Protein AF-A0A939WE28-F1 (afdb_monomer_lite)

Structure (mmCIF, N/CA/C/O backbone):
data_AF-A0A939WE28-F1
#
_entry.id   AF-A0A939WE28-F1
#
loop_
_atom_site.group_PDB
_atom_site.id
_atom_site.type_symbol
_atom_site.label_atom_id
_atom_site.label_alt_id
_atom_site.label_comp_id
_atom_site.label_asym_id
_atom_site.label_entity_id
_atom_site.label_seq_id
_atom_site.pdbx_PDB_ins_code
_atom_site.Cartn_x
_atom_site.Cartn_y
_atom_site.Cartn_z
_atom_site.occupancy
_atom_site.B_iso_or_equiv
_atom_site.auth_seq_id
_atom_site.auth_comp_id
_atom_site.auth_asym_id
_atom_site.auth_atom_id
_atom_site.pdbx_PDB_model_num
ATOM 1 N N . MET A 1 1 ? 14.148 -2.657 -62.788 1.00 55.06 1 MET A N 1
ATOM 2 C CA . MET A 1 1 ? 12.871 -2.104 -62.262 1.00 55.06 1 MET A CA 1
ATOM 3 C C . MET A 1 1 ? 12.306 -2.845 -61.041 1.00 55.06 1 MET A C 1
ATOM 5 O O . MET A 1 1 ? 11.943 -2.177 -60.082 1.00 55.06 1 MET A O 1
ATOM 9 N N . ARG A 1 2 ? 12.266 -4.189 -61.001 1.00 48.41 2 ARG A N 1
ATOM 10 C CA . ARG A 1 2 ? 11.709 -4.961 -59.859 1.00 48.41 2 ARG A CA 1
ATOM 11 C C . ARG A 1 2 ? 12.346 -4.635 -58.491 1.00 48.41 2 ARG A C 1
ATOM 13 O O . ARG A 1 2 ? 11.624 -4.457 -57.513 1.00 48.41 2 ARG A O 1
ATOM 20 N N . ASN A 1 3 ? 13.668 -4.442 -58.443 1.00 48.53 3 ASN A N 1
ATOM 21 C CA . ASN A 1 3 ? 14.390 -4.110 -57.204 1.00 48.53 3 ASN A CA 1
ATOM 22 C C . ASN A 1 3 ? 14.096 -2.699 -56.665 1.00 48.53 3 ASN A C 1
ATOM 24 O O . ASN A 1 3 ? 14.066 -2.519 -55.449 1.00 48.53 3 ASN A O 1
ATOM 28 N N . SER A 1 4 ? 13.820 -1.701 -57.519 1.00 50.50 4 SER A N 1
ATOM 29 C CA . SER A 1 4 ? 13.516 -0.339 -57.041 1.00 50.50 4 SER A CA 1
ATOM 30 C C . SER A 1 4 ? 12.090 -0.222 -56.493 1.00 50.50 4 SER A C 1
ATOM 32 O O . SER A 1 4 ? 11.861 0.492 -55.516 1.00 50.50 4 SER A O 1
ATOM 34 N N . ILE A 1 5 ? 11.142 -0.980 -57.053 1.00 53.81 5 ILE A N 1
ATOM 35 C CA . ILE A 1 5 ? 9.752 -1.046 -56.575 1.00 53.81 5 ILE A CA 1
ATOM 36 C C . ILE A 1 5 ? 9.680 -1.787 -55.230 1.00 53.81 5 ILE A C 1
ATOM 38 O O . ILE A 1 5 ? 8.982 -1.340 -54.317 1.00 53.81 5 ILE A O 1
ATOM 42 N N . HIS A 1 6 ? 10.447 -2.871 -55.069 1.00 46.66 6 HIS A N 1
ATOM 43 C CA . HIS A 1 6 ? 10.525 -3.617 -53.810 1.00 46.66 6 HIS A CA 1
ATOM 44 C C . HIS A 1 6 ? 11.179 -2.788 -52.685 1.00 46.66 6 HIS A C 1
ATOM 46 O O . HIS A 1 6 ? 10.644 -2.719 -51.577 1.00 46.66 6 HIS A O 1
ATOM 52 N N . ASN A 1 7 ? 12.258 -2.049 -52.984 1.00 49.81 7 ASN A N 1
ATOM 53 C CA . ASN A 1 7 ? 12.886 -1.133 -52.021 1.00 49.81 7 ASN A CA 1
ATOM 54 C C . ASN A 1 7 ? 11.975 0.044 -51.634 1.00 49.81 7 ASN A C 1
ATOM 56 O O . ASN A 1 7 ? 11.918 0.411 -50.460 1.00 49.81 7 ASN A O 1
ATOM 60 N N . ARG A 1 8 ? 11.210 0.609 -52.582 1.00 51.97 8 ARG A N 1
ATOM 61 C CA . ARG A 1 8 ? 10.230 1.672 -52.284 1.00 51.97 8 ARG A CA 1
ATOM 62 C C . ARG A 1 8 ? 9.083 1.177 -51.402 1.00 51.97 8 ARG A C 1
ATOM 64 O O . ARG A 1 8 ? 8.710 1.887 -50.471 1.00 51.97 8 ARG A O 1
ATOM 71 N N . LYS A 1 9 ? 8.551 -0.030 -51.641 1.00 51.84 9 LYS A N 1
ATOM 72 C CA . LYS A 1 9 ? 7.516 -0.637 -50.779 1.00 51.84 9 LYS A CA 1
ATOM 73 C C . LYS A 1 9 ? 8.036 -0.884 -49.358 1.00 51.84 9 LYS A C 1
ATOM 75 O O . LYS A 1 9 ? 7.381 -0.466 -48.406 1.00 51.84 9 LYS A O 1
ATOM 80 N N . ASN A 1 10 ? 9.232 -1.459 -49.209 1.00 51.03 10 ASN A N 1
ATOM 81 C CA . ASN A 1 10 ? 9.848 -1.699 -47.897 1.00 51.03 10 ASN A CA 1
ATOM 82 C C . ASN A 1 10 ? 10.171 -0.390 -47.150 1.00 51.03 10 ASN A C 1
ATOM 84 O O . ASN A 1 10 ? 9.952 -0.296 -45.942 1.00 51.03 10 ASN A O 1
ATOM 88 N N . GLY A 1 11 ? 10.610 0.652 -47.866 1.00 51.59 11 GLY A N 1
ATOM 89 C CA . GLY A 1 11 ? 10.804 1.995 -47.313 1.00 51.59 11 GLY A CA 1
ATOM 90 C C . GLY A 1 11 ? 9.508 2.607 -46.773 1.00 51.59 11 GLY A C 1
ATOM 91 O O . GLY A 1 11 ? 9.489 3.066 -45.631 1.00 51.59 11 GLY A O 1
ATOM 92 N N . ARG A 1 12 ? 8.410 2.528 -47.539 1.00 52.44 12 ARG A N 1
ATOM 93 C CA . ARG A 1 12 ? 7.082 3.047 -47.154 1.00 52.44 12 ARG A CA 1
ATOM 94 C C . ARG A 1 12 ? 6.467 2.300 -45.966 1.00 52.44 12 ARG A C 1
ATOM 96 O O . ARG A 1 12 ? 5.898 2.922 -45.075 1.00 52.44 12 ARG A O 1
ATOM 103 N N . LEU A 1 13 ? 6.628 0.977 -45.914 1.00 53.19 13 LEU A N 1
ATOM 104 C CA . LEU A 1 13 ? 6.216 0.155 -44.769 1.00 53.19 13 LEU A CA 1
ATOM 105 C C . LEU A 1 13 ? 7.010 0.514 -43.502 1.00 53.19 13 LEU A C 1
ATOM 107 O O . LEU A 1 13 ? 6.439 0.605 -42.418 1.00 53.19 13 LEU A O 1
ATOM 111 N N . SER A 1 14 ? 8.313 0.793 -43.631 1.00 54.91 14 SER A N 1
ATOM 112 C CA . SER A 1 14 ? 9.157 1.217 -42.504 1.00 54.91 14 SER A CA 1
ATOM 113 C C . SER A 1 14 ? 8.842 2.628 -41.988 1.00 54.91 14 SER A C 1
ATOM 115 O O . SER A 1 14 ? 9.054 2.912 -40.810 1.00 54.91 14 SER A O 1
ATOM 117 N N . SER A 1 15 ? 8.382 3.540 -42.852 1.00 52.97 15 SER A N 1
ATOM 118 C CA . SER A 1 15 ? 7.977 4.892 -42.452 1.00 52.97 15 SER A CA 1
ATOM 119 C C . SER A 1 15 ? 6.585 4.888 -41.828 1.00 52.97 15 SER A C 1
ATOM 121 O O . SER A 1 15 ? 6.388 5.533 -40.806 1.00 52.97 15 SER A O 1
ATOM 123 N N . LEU A 1 16 ? 5.653 4.101 -42.373 1.00 61.38 16 LEU A N 1
ATOM 124 C CA . LEU A 1 16 ? 4.305 3.955 -41.823 1.00 61.38 16 LEU A CA 1
ATOM 125 C C . LEU A 1 16 ? 4.334 3.357 -40.408 1.00 61.38 16 LEU A C 1
ATOM 127 O O . LEU A 1 16 ? 3.695 3.890 -39.508 1.00 61.38 16 LEU A O 1
ATOM 131 N N . ARG A 1 17 ? 5.158 2.322 -40.183 1.00 63.06 17 ARG A N 1
ATOM 132 C CA . ARG A 1 17 ? 5.375 1.739 -38.846 1.00 63.06 17 ARG A CA 1
ATOM 133 C C . ARG A 1 17 ? 5.931 2.749 -37.840 1.00 63.06 17 ARG A C 1
ATOM 135 O O . ARG A 1 17 ? 5.498 2.753 -36.697 1.00 63.06 17 ARG A O 1
ATOM 142 N N . ARG A 1 18 ? 6.850 3.628 -38.261 1.00 63.88 18 ARG A N 1
ATOM 143 C CA . ARG A 1 18 ? 7.414 4.690 -37.406 1.00 63.88 18 ARG A CA 1
ATOM 144 C C . ARG A 1 18 ? 6.386 5.758 -37.037 1.00 63.88 18 ARG A C 1
ATOM 146 O O . ARG A 1 18 ? 6.366 6.200 -35.896 1.00 63.88 18 ARG A O 1
ATOM 153 N N . VAL A 1 19 ? 5.533 6.150 -37.981 1.00 65.88 19 VAL A N 1
ATOM 154 C CA . VAL A 1 19 ? 4.469 7.135 -37.737 1.00 65.88 19 VAL A CA 1
ATOM 155 C C . VAL A 1 19 ? 3.388 6.556 -36.822 1.00 65.88 19 VAL A C 1
ATOM 157 O O . VAL A 1 19 ? 2.983 7.213 -35.871 1.00 65.88 19 VAL A O 1
ATOM 160 N N . MET A 1 20 ? 2.964 5.309 -37.049 1.00 65.00 20 MET A N 1
ATOM 161 C CA . MET A 1 20 ? 2.002 4.625 -36.174 1.00 65.00 20 MET A CA 1
ATOM 162 C C . MET A 1 20 ? 2.543 4.447 -34.754 1.00 65.00 20 MET A C 1
ATOM 164 O O . MET A 1 20 ? 1.835 4.731 -33.796 1.00 65.00 20 MET A O 1
ATOM 168 N N . ALA A 1 21 ? 3.809 4.051 -34.625 1.00 60.69 21 ALA A N 1
ATOM 169 C CA . ALA A 1 21 ? 4.499 3.949 -33.348 1.00 60.69 21 ALA A CA 1
ATOM 170 C C . ALA A 1 21 ? 4.532 5.273 -32.579 1.00 60.69 21 ALA A C 1
ATOM 172 O O . ALA A 1 21 ? 4.162 5.315 -31.414 1.00 60.69 21 ALA A O 1
ATOM 173 N N . MET A 1 22 ? 4.941 6.357 -33.244 1.00 67.94 22 MET A N 1
ATOM 174 C CA . MET A 1 22 ? 5.004 7.689 -32.643 1.00 67.94 22 MET A CA 1
ATOM 175 C C . MET A 1 22 ? 3.621 8.159 -32.179 1.00 67.94 22 MET A C 1
ATOM 177 O O . MET A 1 22 ? 3.491 8.655 -31.067 1.00 67.94 22 MET A O 1
ATOM 181 N N . ASN A 1 23 ? 2.582 7.942 -32.992 1.00 64.31 23 ASN A N 1
ATOM 182 C CA . ASN A 1 23 ? 1.205 8.262 -32.615 1.00 64.31 23 ASN A CA 1
ATOM 183 C C . ASN A 1 23 ? 0.710 7.409 -31.438 1.00 64.31 23 ASN A C 1
ATOM 185 O O . ASN A 1 23 ? 0.055 7.946 -30.552 1.00 64.31 23 ASN A O 1
ATOM 189 N N . MET A 1 24 ? 1.057 6.117 -31.379 1.00 69.06 24 MET A N 1
ATOM 190 C CA . MET A 1 24 ? 0.761 5.272 -30.215 1.00 69.06 24 MET A CA 1
ATOM 191 C C . MET A 1 24 ? 1.458 5.781 -28.956 1.00 69.06 24 MET A C 1
ATOM 193 O O . MET A 1 24 ? 0.815 5.886 -27.921 1.00 69.06 24 MET A O 1
ATOM 197 N N . THR A 1 25 ? 2.744 6.132 -29.038 1.00 64.12 25 THR A N 1
ATOM 198 C CA . THR A 1 25 ? 3.491 6.678 -27.899 1.00 64.12 25 THR A CA 1
ATOM 199 C C . THR A 1 25 ? 2.876 7.989 -27.416 1.00 64.12 25 THR A C 1
ATOM 201 O O . THR A 1 25 ? 2.660 8.150 -26.224 1.00 64.12 25 THR A O 1
ATOM 204 N N . VAL A 1 26 ? 2.522 8.899 -28.326 1.00 70.62 26 VAL A N 1
ATOM 205 C CA . VAL A 1 26 ? 1.866 10.169 -27.977 1.00 70.62 26 VAL A CA 1
ATOM 206 C C . VAL A 1 26 ? 0.490 9.939 -27.343 1.00 70.62 26 VAL A C 1
ATOM 208 O O . VAL A 1 26 ? 0.181 10.567 -26.337 1.00 70.62 26 VAL A O 1
ATOM 211 N N . MET A 1 27 ? -0.314 9.010 -27.868 1.00 69.56 27 MET A N 1
ATOM 212 C CA . MET A 1 27 ? -1.607 8.638 -27.275 1.00 69.56 27 MET A CA 1
ATOM 213 C C . MET A 1 27 ? -1.446 8.051 -25.866 1.00 69.56 27 MET A C 1
ATOM 215 O O . MET A 1 27 ? -2.210 8.394 -24.968 1.00 69.56 27 MET A O 1
ATOM 219 N N . LEU A 1 28 ? -0.427 7.212 -25.658 1.00 65.56 28 LEU A N 1
ATOM 220 C CA . LEU A 1 28 ? -0.108 6.621 -24.357 1.00 65.56 28 LEU A CA 1
ATOM 221 C C . LEU A 1 28 ? 0.307 7.696 -23.343 1.00 65.56 28 LEU A C 1
ATOM 223 O O . LEU A 1 28 ? -0.165 7.685 -22.210 1.00 65.56 28 LEU A O 1
ATOM 227 N N . LEU A 1 29 ? 1.129 8.662 -23.770 1.00 62.69 29 LEU A N 1
ATOM 228 C CA . LEU A 1 29 ? 1.530 9.805 -22.949 1.00 62.69 29 LEU A CA 1
ATOM 229 C C . LEU A 1 29 ? 0.314 10.658 -22.555 1.00 62.69 29 LEU A C 1
ATOM 231 O O . LEU A 1 29 ? 0.142 10.954 -21.377 1.00 62.69 29 LEU A O 1
ATOM 235 N N . ILE A 1 30 ? -0.564 10.999 -23.506 1.00 68.69 30 ILE A N 1
ATOM 236 C CA . ILE A 1 30 ? -1.788 11.780 -23.238 1.00 68.69 30 ILE A CA 1
ATOM 237 C C . ILE A 1 30 ? -2.703 11.055 -22.239 1.00 68.69 30 ILE A C 1
ATOM 239 O O . ILE A 1 30 ? -3.235 11.688 -21.330 1.00 68.69 30 ILE A O 1
ATOM 243 N N . PHE A 1 31 ? -2.849 9.733 -22.364 1.00 65.00 31 PHE A N 1
ATOM 244 C CA . PHE A 1 31 ? -3.624 8.928 -21.420 1.00 65.00 31 PHE A CA 1
ATOM 245 C C . PHE A 1 31 ? -3.023 8.965 -20.004 1.00 65.00 31 PHE A C 1
ATOM 247 O O . PHE A 1 31 ? -3.751 9.200 -19.041 1.00 65.00 31 PHE A O 1
ATOM 254 N N . CYS A 1 32 ? -1.699 8.839 -19.866 1.00 55.09 32 CYS A N 1
ATOM 255 C CA . CYS A 1 32 ? -1.032 8.870 -18.558 1.00 55.09 32 CYS A CA 1
ATOM 256 C C . CYS A 1 32 ? -1.133 10.242 -17.861 1.00 55.09 32 CYS A C 1
ATOM 258 O O . CYS A 1 32 ? -1.261 10.299 -16.643 1.00 55.09 32 CYS A O 1
ATOM 260 N N . PHE A 1 33 ? -1.142 11.354 -18.608 1.00 56.81 33 PHE A N 1
ATOM 261 C CA . PHE A 1 33 ? -1.299 12.702 -18.032 1.00 56.81 33 PHE A CA 1
ATOM 262 C C . PHE A 1 33 ? -2.737 13.045 -17.604 1.00 56.81 33 PHE A C 1
ATOM 264 O O . PHE A 1 33 ? -2.944 14.046 -16.922 1.00 56.81 33 PHE A O 1
ATOM 271 N N . SER A 1 34 ? -3.732 12.237 -17.984 1.00 56.06 34 SER A N 1
ATOM 272 C CA . SER A 1 34 ? -5.150 12.485 -17.674 1.00 56.06 34 SER A CA 1
ATOM 273 C C . SER A 1 34 ? -5.623 11.901 -16.336 1.00 56.06 34 SER A C 1
ATOM 275 O O . SER A 1 34 ? -6.812 11.953 -16.018 1.00 56.06 34 SER A O 1
ATOM 277 N N . LEU A 1 35 ? -4.710 11.342 -15.540 1.00 55.19 35 LEU A N 1
ATOM 278 C CA . LEU A 1 35 ? -5.060 10.667 -14.297 1.00 55.19 35 LEU A CA 1
ATOM 279 C C . LEU A 1 35 ? -5.267 11.673 -13.156 1.00 55.19 35 LEU A C 1
ATOM 281 O O . LEU A 1 35 ? -4.385 12.493 -12.892 1.00 55.19 35 LEU A O 1
ATOM 285 N N . PRO A 1 36 ? -6.406 11.617 -12.445 1.00 52.47 36 PRO A N 1
ATOM 286 C CA . PRO A 1 36 ? -6.636 12.473 -11.293 1.00 52.47 36 PRO A CA 1
ATOM 287 C C . PRO A 1 36 ? -5.665 12.110 -10.160 1.00 52.47 36 PRO A C 1
ATOM 289 O O . PRO A 1 36 ? -5.612 10.965 -9.713 1.00 52.47 36 PRO A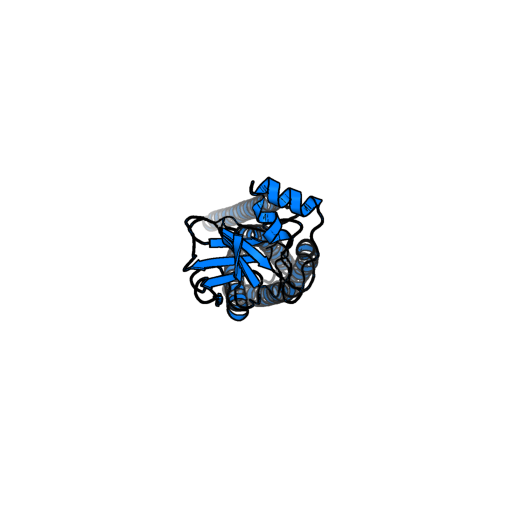 O 1
ATOM 292 N N . VAL A 1 37 ? -4.923 13.101 -9.663 1.00 49.59 37 VAL A N 1
ATOM 293 C CA . VAL A 1 37 ? -4.094 12.978 -8.456 1.00 49.59 37 VAL A CA 1
ATOM 294 C C . VAL A 1 37 ? -4.963 13.340 -7.253 1.00 49.59 37 VAL A C 1
ATOM 296 O O . VAL A 1 37 ? -5.349 14.499 -7.103 1.00 49.59 37 VAL A O 1
ATOM 299 N N . MET A 1 38 ? -5.293 12.375 -6.390 1.00 52.75 38 MET A N 1
ATOM 300 C CA . MET A 1 38 ? -5.972 12.663 -5.120 1.00 52.75 38 MET A CA 1
ATOM 301 C C . MET A 1 38 ? -4.946 12.777 -3.982 1.00 52.75 38 MET A C 1
ATOM 303 O O . MET A 1 38 ? -4.043 11.959 -3.839 1.00 52.75 38 MET A O 1
ATOM 307 N N . ALA A 1 39 ? -5.072 13.817 -3.157 1.00 44.69 39 ALA A N 1
ATOM 308 C CA . ALA A 1 39 ? -4.080 14.170 -2.134 1.00 44.69 39 ALA A CA 1
ATOM 309 C C . ALA A 1 39 ? -4.069 13.247 -0.891 1.00 44.69 39 ALA A C 1
ATOM 311 O O . ALA A 1 39 ? -3.185 13.378 -0.045 1.00 44.69 39 ALA A O 1
ATOM 312 N N . ASP A 1 40 ? -5.025 12.319 -0.785 1.00 51.91 40 ASP A N 1
ATOM 313 C CA . ASP A 1 40 ? -5.167 11.337 0.305 1.00 51.91 40 ASP A CA 1
ATOM 314 C C . ASP A 1 40 ? -5.004 9.895 -0.219 1.00 51.91 40 ASP A C 1
ATOM 316 O O . ASP A 1 40 ? -5.743 8.979 0.139 1.00 51.91 40 ASP A O 1
ATOM 320 N N . MET A 1 41 ? -4.063 9.707 -1.149 1.00 45.06 41 MET A N 1
ATOM 321 C CA . MET A 1 41 ? -3.736 8.414 -1.755 1.00 45.06 41 MET A CA 1
ATOM 322 C C . MET A 1 41 ? -2.457 7.863 -1.136 1.00 45.06 41 MET A C 1
ATOM 324 O O . MET A 1 41 ? -1.348 8.184 -1.550 1.00 45.06 41 MET A O 1
ATOM 328 N N . GLY A 1 42 ? -2.633 7.044 -0.110 1.00 48.28 42 GLY A N 1
ATOM 329 C CA . GLY A 1 42 ? -1.598 6.205 0.482 1.00 48.28 42 GLY A CA 1
ATOM 330 C C . GLY A 1 42 ? -2.279 5.157 1.361 1.00 48.28 42 GLY A C 1
ATOM 331 O O . GLY A 1 42 ? -3.320 5.469 1.955 1.00 48.28 42 GLY A O 1
ATOM 332 N N . PRO A 1 43 ? -1.768 3.920 1.461 1.00 51.06 43 PRO A N 1
ATOM 333 C CA . PRO A 1 43 ? -2.397 2.908 2.287 1.00 51.06 43 PRO A CA 1
ATOM 334 C C . PRO A 1 43 ? -2.347 3.352 3.741 1.00 51.06 43 PRO A C 1
ATOM 336 O O . PRO A 1 43 ? -1.294 3.603 4.331 1.00 51.06 43 PRO A O 1
ATOM 339 N N . LYS A 1 44 ? -3.528 3.450 4.335 1.00 67.69 44 LYS A N 1
ATOM 340 C CA . LYS A 1 44 ? -3.677 3.781 5.745 1.00 67.69 44 LYS A CA 1
ATOM 341 C C . LYS A 1 44 ? -3.522 2.490 6.544 1.00 67.69 44 LYS A C 1
ATOM 343 O O . LYS A 1 44 ? -4.195 1.511 6.205 1.00 67.69 44 LYS A O 1
ATOM 348 N N . PRO A 1 45 ? -2.688 2.468 7.602 1.00 73.94 45 PRO A N 1
ATOM 349 C CA . PRO A 1 45 ? -2.578 1.300 8.455 1.00 73.94 45 PRO A CA 1
ATOM 350 C C . PRO A 1 45 ? -3.959 0.842 8.930 1.00 73.94 45 PRO A C 1
ATOM 352 O O . PRO A 1 45 ? -4.814 1.678 9.256 1.00 73.94 45 PRO A O 1
ATOM 355 N N . SER A 1 46 ? -4.187 -0.470 8.938 1.00 83.31 46 SER A N 1
ATOM 356 C CA . SER A 1 46 ? -5.474 -1.038 9.325 1.00 83.31 46 SER A CA 1
ATOM 357 C C . SER A 1 46 ? -5.347 -2.324 10.134 1.00 83.31 46 SER A C 1
ATOM 359 O O . SER A 1 46 ? -4.407 -3.105 9.980 1.00 83.31 46 SER A O 1
ATOM 361 N N . ILE A 1 47 ? -6.311 -2.535 11.022 1.00 88.94 47 ILE A N 1
ATOM 362 C CA . ILE A 1 47 ? -6.448 -3.748 11.825 1.00 88.94 47 ILE A CA 1
ATOM 363 C C . ILE A 1 47 ? -7.829 -4.315 11.534 1.00 88.94 47 ILE A C 1
ATOM 365 O O . ILE A 1 47 ? -8.834 -3.631 11.711 1.00 88.94 47 ILE A O 1
ATOM 369 N N . THR A 1 48 ? -7.879 -5.560 11.073 1.00 90.44 48 THR A N 1
ATOM 370 C CA . THR A 1 48 ? -9.136 -6.291 10.900 1.00 90.44 48 THR A CA 1
ATOM 371 C C . THR A 1 48 ? -9.287 -7.296 12.029 1.00 90.44 48 THR A C 1
ATOM 373 O O . THR A 1 48 ? -8.400 -8.116 12.240 1.00 90.44 48 THR A O 1
ATOM 376 N N . ILE A 1 49 ? -10.400 -7.248 12.750 1.00 93.75 49 ILE A N 1
ATOM 377 C CA . ILE A 1 49 ? -10.724 -8.195 13.815 1.00 93.75 49 ILE A CA 1
ATOM 378 C C . ILE A 1 49 ? -11.883 -9.067 13.351 1.00 93.75 49 ILE A C 1
ATOM 380 O O . ILE A 1 49 ? -12.940 -8.547 12.994 1.00 93.75 49 ILE A O 1
ATOM 384 N N . ARG A 1 50 ? -11.696 -10.385 13.376 1.00 94.38 50 ARG A N 1
ATOM 385 C CA . ARG A 1 50 ? -12.775 -11.363 13.281 1.00 94.38 50 ARG A CA 1
ATOM 386 C C . ARG A 1 50 ? -13.117 -11.856 14.679 1.00 94.38 50 ARG A C 1
ATOM 388 O O . ARG A 1 50 ? -12.276 -12.448 15.345 1.00 94.38 50 ARG A O 1
ATOM 395 N N . VAL A 1 51 ? -14.345 -11.625 15.111 1.00 96.25 51 VAL A N 1
ATOM 396 C CA . VAL A 1 51 ? -14.839 -12.042 16.423 1.00 96.25 51 VAL A CA 1
ATOM 397 C C . VAL A 1 51 ? -15.441 -13.440 16.313 1.00 96.25 51 VAL A C 1
ATOM 399 O O . VAL A 1 51 ? -16.193 -13.726 15.382 1.00 96.25 51 VAL A O 1
ATOM 402 N N . VAL A 1 52 ? -15.109 -14.315 17.259 1.00 95.19 52 VAL A N 1
ATOM 403 C CA . VAL A 1 52 ? -15.717 -15.643 17.417 1.00 95.19 52 VAL A CA 1
ATOM 404 C C . VAL A 1 52 ? -16.181 -15.841 18.856 1.00 95.19 52 VAL A C 1
ATOM 406 O O . VAL A 1 52 ? -15.668 -15.197 19.770 1.00 95.19 52 VAL A O 1
ATOM 409 N N . ASN A 1 53 ? -17.169 -16.720 19.048 1.00 95.38 53 ASN A N 1
ATOM 410 C CA . ASN A 1 53 ? -17.749 -17.030 20.359 1.00 95.38 53 ASN A CA 1
ATOM 411 C C . ASN A 1 53 ? -18.246 -15.782 21.115 1.00 95.38 53 ASN A C 1
ATOM 413 O O . ASN A 1 53 ? -18.061 -15.665 22.324 1.00 95.38 53 ASN A O 1
ATOM 417 N N . ALA A 1 54 ? -18.859 -14.832 20.398 1.00 94.12 54 ALA A N 1
ATOM 418 C CA . ALA A 1 54 ? -19.436 -13.649 21.022 1.00 94.12 54 ALA A CA 1
ATOM 419 C C . ALA A 1 54 ? -20.570 -14.048 21.993 1.00 94.12 54 ALA A C 1
ATOM 421 O O . ALA A 1 54 ? -21.418 -14.866 21.631 1.00 94.12 54 ALA A O 1
ATOM 422 N N . PRO A 1 55 ? -20.625 -13.459 23.198 1.00 92.25 55 PRO A N 1
ATOM 423 C CA . PRO A 1 55 ? -21.600 -13.821 24.231 1.00 92.25 55 PRO A CA 1
ATOM 424 C C . PRO A 1 55 ? -23.023 -13.325 23.923 1.00 92.25 55 PRO A C 1
ATOM 426 O O . PRO A 1 55 ? -23.982 -13.777 24.541 1.00 92.25 55 PRO A O 1
ATOM 429 N N . SER A 1 56 ? -23.168 -12.395 22.975 1.00 91.88 56 SER A N 1
ATOM 430 C CA . SER A 1 56 ? -24.433 -11.796 22.544 1.00 91.88 56 SER A CA 1
ATOM 431 C C . SER A 1 56 ? -24.369 -11.462 21.045 1.00 91.88 56 SER A C 1
ATOM 433 O O . SER A 1 56 ? -23.278 -11.169 20.549 1.00 91.88 56 SER A O 1
ATOM 435 N N . PRO A 1 57 ? -25.501 -11.468 20.311 1.00 89.31 57 PRO A N 1
ATOM 436 C CA . PRO A 1 57 ? -25.553 -11.006 18.921 1.00 89.31 57 PRO A CA 1
ATOM 437 C C . PRO A 1 57 ? -25.326 -9.490 18.780 1.00 89.31 57 PRO A C 1
ATOM 439 O O . PRO A 1 57 ? -24.780 -9.035 17.773 1.00 89.31 57 PRO A O 1
ATOM 442 N N . GLU A 1 58 ? -25.713 -8.700 19.787 1.00 93.88 58 GLU A N 1
ATOM 443 C CA . GLU A 1 58 ? -25.547 -7.243 19.795 1.00 93.88 58 GLU A CA 1
ATOM 444 C C . GLU A 1 58 ? -24.401 -6.828 20.723 1.00 93.88 58 GLU A C 1
ATOM 446 O O . GLU A 1 58 ? -24.461 -7.018 21.943 1.00 93.88 58 GLU A O 1
ATOM 451 N N . TYR A 1 59 ? -23.359 -6.244 20.130 1.00 95.38 59 TYR A N 1
ATOM 452 C CA . TYR A 1 59 ? -22.198 -5.723 20.845 1.00 95.38 59 TYR A CA 1
ATOM 453 C C . TYR A 1 59 ? -21.510 -4.587 20.085 1.00 95.38 59 TYR A C 1
ATOM 455 O O . TYR A 1 59 ? -21.717 -4.382 18.888 1.00 95.38 59 TYR A O 1
ATOM 463 N N . TYR A 1 60 ? -20.647 -3.878 20.798 1.00 96.25 60 TYR A N 1
ATOM 464 C CA . TYR A 1 60 ? -19.720 -2.885 20.285 1.00 96.25 60 TYR A CA 1
ATOM 465 C C . TYR A 1 60 ? -18.294 -3.400 20.410 1.00 96.25 60 TYR A C 1
ATOM 467 O O . TYR A 1 60 ? -17.946 -4.037 21.401 1.00 96.25 60 TYR A O 1
ATOM 475 N N . LEU A 1 61 ? -17.467 -3.119 19.410 1.00 97.38 61 LEU A N 1
ATOM 476 C CA . LEU A 1 61 ? -16.068 -3.516 19.363 1.00 97.38 61 LEU A CA 1
ATOM 477 C C . LEU A 1 61 ? -15.181 -2.286 19.183 1.00 97.38 61 LEU A C 1
ATOM 479 O O . LEU A 1 61 ? -15.428 -1.471 18.294 1.00 97.38 61 LEU A O 1
ATOM 483 N N . ALA A 1 62 ? -14.125 -2.179 19.980 1.00 97.19 62 ALA A N 1
ATOM 484 C CA . ALA A 1 62 ? -13.188 -1.065 19.933 1.00 97.19 62 ALA A CA 1
ATOM 485 C C . ALA A 1 62 ? -11.746 -1.507 20.204 1.00 97.19 62 ALA A C 1
ATOM 487 O O . ALA A 1 62 ? -11.497 -2.585 20.748 1.00 97.19 62 ALA A O 1
ATOM 488 N N . LEU A 1 63 ? -10.793 -0.653 19.831 1.00 96.81 63 LEU A N 1
ATOM 489 C CA . LEU A 1 63 ? -9.378 -0.825 20.156 1.00 96.81 63 LEU A CA 1
ATOM 490 C C . LEU A 1 63 ? -8.998 0.103 21.306 1.00 96.81 63 LEU A C 1
ATOM 492 O O . LEU A 1 63 ? -9.372 1.273 21.300 1.00 96.81 63 LEU A O 1
ATOM 496 N N . PHE A 1 64 ? -8.235 -0.412 22.262 1.00 97.19 64 PHE A N 1
ATOM 497 C CA . PHE A 1 64 ? -7.704 0.345 23.392 1.00 97.19 64 PHE A CA 1
ATOM 498 C C . PHE A 1 64 ? -6.181 0.321 23.373 1.00 97.19 64 PHE A C 1
ATOM 500 O O . PHE A 1 64 ? -5.592 -0.732 23.135 1.00 97.19 64 PHE A O 1
ATOM 507 N N . SER A 1 65 ? -5.534 1.458 23.622 1.00 95.44 65 SER A N 1
ATOM 508 C CA . SER A 1 65 ? -4.073 1.582 23.582 1.00 95.44 65 SER A CA 1
ATOM 509 C C . SER A 1 65 ? -3.567 2.641 24.560 1.00 95.44 65 SER A C 1
ATOM 511 O O . SER A 1 65 ? -4.265 3.616 24.833 1.00 95.44 65 SER A O 1
ATOM 513 N N . GLU A 1 66 ? -2.343 2.460 25.058 1.00 93.00 66 GLU A N 1
ATOM 514 C CA . GLU A 1 66 ? -1.609 3.454 25.863 1.00 93.00 66 GLU A CA 1
ATOM 515 C C . GLU A 1 66 ? -1.214 4.682 25.029 1.00 93.00 66 GLU A C 1
ATOM 517 O O . GLU A 1 66 ? -1.035 5.773 25.557 1.00 93.00 66 GLU A O 1
ATOM 522 N N . GLU A 1 67 ? -1.125 4.525 23.703 1.00 86.81 67 GLU A N 1
ATOM 523 C CA . GLU A 1 67 ? -0.838 5.616 22.762 1.00 86.81 67 GLU A CA 1
ATOM 524 C C . GLU A 1 67 ? -2.028 6.588 22.621 1.00 86.81 67 GLU A C 1
ATOM 526 O O . GLU A 1 67 ? -1.903 7.636 21.988 1.00 86.81 67 GLU A O 1
ATOM 531 N N . SER A 1 68 ? -3.202 6.233 23.160 1.00 87.75 68 SER A N 1
ATOM 532 C CA . SER A 1 68 ? -4.439 6.993 22.970 1.00 87.75 68 SER A CA 1
ATOM 533 C C . SER A 1 68 ? -4.646 8.040 24.064 1.00 87.75 68 SER A C 1
ATOM 535 O O . SER A 1 68 ? -4.534 7.767 25.259 1.00 87.75 68 SER A O 1
ATOM 537 N N . GLY A 1 69 ? -4.976 9.258 23.635 1.00 86.38 69 GLY A N 1
ATOM 538 C CA . GLY A 1 69 ? -5.318 10.361 24.526 1.00 86.38 69 GLY A CA 1
ATOM 539 C C . GLY A 1 69 ? -6.687 10.190 25.182 1.00 86.38 69 GLY A C 1
ATOM 540 O O . GLY A 1 69 ? -7.487 9.334 24.809 1.00 86.38 69 GLY A O 1
ATOM 541 N N . GLN A 1 70 ? -6.961 11.037 26.170 1.00 87.69 70 GLN A N 1
ATOM 542 C CA . GLN A 1 70 ? -8.296 11.139 26.747 1.00 87.69 70 GLN A CA 1
ATOM 543 C C . GLN A 1 70 ? -9.229 11.840 25.755 1.00 87.69 70 GLN A C 1
ATOM 545 O O . GLN A 1 70 ? -8.865 12.880 25.206 1.00 87.69 70 GLN A O 1
ATOM 550 N N . LEU A 1 71 ? -10.419 11.277 25.537 1.00 90.50 71 LEU A N 1
ATOM 551 C CA . LEU A 1 71 ? -11.431 11.913 24.698 1.00 90.50 71 LEU A CA 1
ATOM 552 C C . LEU A 1 71 ? -11.999 13.148 25.401 1.00 90.50 71 LEU A C 1
ATOM 554 O O . LEU A 1 71 ? -12.323 13.107 26.591 1.00 90.50 71 LEU A O 1
ATOM 558 N N . THR A 1 72 ? -12.176 14.217 24.636 1.00 91.62 72 THR A N 1
ATOM 559 C CA . THR A 1 72 ? -12.951 15.394 25.040 1.00 91.62 72 THR A CA 1
ATOM 560 C C . THR A 1 72 ? -14.444 15.072 25.080 1.00 91.62 72 THR A C 1
ATOM 562 O O . THR A 1 72 ? -14.913 14.181 24.369 1.00 91.62 72 THR A O 1
ATOM 565 N N . ASP A 1 73 ? -15.222 15.827 25.858 1.00 89.88 73 ASP A N 1
ATOM 566 C CA . ASP A 1 73 ? -16.674 15.614 25.958 1.00 89.88 73 ASP A CA 1
ATOM 567 C C . ASP A 1 73 ? -17.361 15.702 24.586 1.00 89.88 73 ASP A C 1
ATOM 569 O O . ASP A 1 73 ? -18.182 14.856 24.237 1.00 89.88 73 ASP A O 1
ATOM 573 N N . THR A 1 74 ? -16.918 16.629 23.731 1.00 91.25 74 THR A N 1
ATOM 574 C CA . THR A 1 74 ? -17.407 16.760 22.351 1.00 91.25 74 THR A CA 1
ATOM 575 C C . THR A 1 74 ? -17.122 15.523 21.489 1.00 91.25 74 THR A C 1
ATOM 577 O O . THR A 1 74 ? -17.920 15.172 20.620 1.00 91.25 74 THR A O 1
ATOM 580 N N . GLU A 1 75 ? -15.982 14.854 21.671 1.00 91.06 75 GLU A N 1
ATOM 581 C CA . GLU A 1 75 ? -15.666 13.621 20.933 1.00 91.06 75 GLU A CA 1
ATOM 582 C C . GLU A 1 75 ? -16.522 12.447 21.410 1.00 91.06 75 GLU A C 1
ATOM 584 O O . GLU A 1 75 ? -16.994 11.660 20.585 1.00 91.06 75 GLU A O 1
ATOM 589 N N . LYS A 1 76 ? -16.787 12.364 22.719 1.00 90.19 76 LYS A N 1
ATOM 590 C CA . LYS A 1 76 ? -17.694 11.361 23.292 1.00 90.19 76 LYS A CA 1
ATOM 591 C C . LYS A 1 76 ? -19.115 11.541 22.765 1.00 90.19 76 LYS A C 1
ATOM 593 O O . LYS A 1 76 ? -19.702 10.580 22.272 1.00 90.19 76 LYS A O 1
ATOM 598 N N . GLU A 1 77 ? -19.633 12.769 22.789 1.00 88.88 77 GLU A N 1
ATOM 599 C CA . GLU A 1 77 ? -20.956 13.107 22.251 1.00 88.88 77 GLU A CA 1
ATOM 600 C C . GLU A 1 77 ? -21.078 12.728 20.771 1.00 88.88 77 GLU A C 1
ATOM 602 O O . GLU A 1 77 ? -22.061 12.105 20.372 1.00 88.88 77 GLU A O 1
ATOM 607 N N . LYS A 1 78 ? -20.050 13.011 19.957 1.00 90.19 78 LYS A N 1
ATOM 608 C CA . LYS A 1 78 ? -20.022 12.612 18.540 1.00 90.19 78 LYS A CA 1
ATOM 609 C C . LYS A 1 78 ? -20.107 11.099 18.353 1.00 90.19 78 LYS A C 1
ATOM 611 O O . LYS A 1 78 ? -20.786 10.648 17.432 1.00 90.19 78 LYS A O 1
ATOM 616 N N . LEU A 1 79 ? -19.421 10.308 19.181 1.00 89.38 79 LEU A N 1
ATOM 617 C CA . LEU A 1 79 ? -19.477 8.844 19.107 1.00 89.38 79 LEU A CA 1
ATOM 618 C C . LEU A 1 79 ? -20.857 8.308 19.494 1.00 89.38 79 LEU A C 1
ATOM 620 O O . LEU A 1 79 ? -21.414 7.490 18.758 1.00 89.38 79 LEU A O 1
ATOM 624 N N . VAL A 1 80 ? -21.414 8.802 20.603 1.00 88.25 80 VAL A N 1
ATOM 625 C CA . VAL A 1 80 ? -22.755 8.438 21.084 1.00 88.25 80 VAL A CA 1
ATOM 626 C C . VAL A 1 80 ? -23.806 8.794 20.035 1.00 88.25 80 VAL A C 1
ATOM 628 O O . VAL A 1 80 ? -24.610 7.945 19.664 1.00 88.25 80 VAL A O 1
ATOM 631 N N . GLN A 1 81 ? -23.752 10.005 19.474 1.00 88.69 81 GLN A N 1
ATOM 632 C CA . GLN A 1 81 ? -24.676 10.454 18.433 1.00 88.69 81 GLN A CA 1
ATOM 633 C C . GLN A 1 81 ? -24.549 9.623 17.149 1.00 88.69 81 GLN A C 1
ATOM 635 O O . GLN A 1 81 ? -25.557 9.272 16.538 1.00 88.69 81 GLN A O 1
ATOM 640 N N . LYS A 1 82 ? -23.320 9.293 16.730 1.00 88.44 82 LYS A N 1
ATOM 641 C CA . LYS A 1 82 ? -23.064 8.527 15.500 1.00 88.44 82 LYS A CA 1
ATOM 642 C C . LYS A 1 82 ? -23.627 7.107 15.564 1.00 88.44 82 LYS A C 1
ATOM 644 O O . LYS A 1 82 ? -24.057 6.584 14.539 1.00 88.44 82 LYS A O 1
ATOM 649 N N . LEU A 1 83 ? -23.577 6.472 16.733 1.00 86.38 83 LEU A N 1
ATOM 650 C CA . LEU A 1 83 ? -24.029 5.090 16.928 1.00 86.38 83 LEU A CA 1
ATOM 651 C C . LEU A 1 83 ? -25.433 4.990 17.547 1.00 86.38 83 LEU A C 1
ATOM 653 O O . LEU A 1 83 ? -26.038 3.921 17.474 1.00 86.38 83 LEU A O 1
ATOM 657 N N . GLY A 1 84 ? -25.961 6.090 18.091 1.00 86.44 84 GLY A N 1
ATOM 658 C CA . GLY A 1 84 ? -27.311 6.190 18.644 1.00 86.44 84 GLY A CA 1
ATOM 659 C C . GLY A 1 84 ? -27.516 5.398 19.935 1.00 86.44 84 GLY A C 1
ATOM 660 O O . GLY A 1 84 ? -28.614 4.896 20.154 1.00 86.44 84 GLY A O 1
ATOM 661 N N . ASP A 1 85 ? -26.473 5.236 20.753 1.00 87.38 85 ASP A N 1
ATOM 662 C CA . ASP A 1 85 ? -26.531 4.423 21.971 1.00 87.38 85 ASP A CA 1
ATOM 663 C C . ASP A 1 85 ? -25.789 5.100 23.130 1.00 87.38 85 ASP A C 1
ATOM 665 O O . ASP A 1 85 ? -24.567 5.255 23.109 1.00 87.38 85 ASP A O 1
ATOM 669 N N . GLU A 1 86 ? -26.540 5.504 24.155 1.00 84.06 86 GLU A N 1
ATOM 670 C CA . GLU A 1 86 ? -26.011 6.181 25.344 1.00 84.06 86 GLU A CA 1
ATOM 671 C C . GLU A 1 86 ? -25.105 5.277 26.192 1.00 84.06 86 GLU A C 1
ATOM 673 O O . GLU A 1 86 ? -24.225 5.773 26.899 1.00 84.06 86 GLU A O 1
ATOM 678 N N . THR A 1 87 ? -25.229 3.948 26.076 1.00 85.75 87 THR A N 1
ATOM 679 C CA . THR A 1 87 ? -24.361 3.004 26.800 1.00 85.75 87 THR A CA 1
ATOM 680 C C . THR A 1 87 ? -22.893 3.117 26.380 1.00 85.75 87 THR A C 1
ATOM 682 O O . THR A 1 87 ? -22.000 2.737 27.140 1.00 85.75 87 THR A O 1
ATOM 685 N N . LEU A 1 88 ? -22.615 3.716 25.215 1.00 88.94 88 LEU A N 1
ATOM 686 C CA . LEU A 1 88 ? -21.263 3.964 24.716 1.00 88.94 88 LEU A CA 1
ATOM 687 C C . LEU A 1 88 ? -20.456 4.922 25.587 1.00 88.94 88 LEU A C 1
ATOM 689 O O . LEU A 1 88 ? -19.230 4.846 25.551 1.00 88.94 88 LEU A O 1
ATOM 693 N N . ALA A 1 89 ? -21.103 5.757 26.409 1.00 88.25 89 ALA A N 1
ATOM 694 C CA . ALA A 1 89 ? -20.403 6.579 27.395 1.00 88.25 89 ALA A CA 1
ATOM 695 C C . ALA A 1 89 ? -19.505 5.715 28.299 1.00 88.25 89 ALA A C 1
ATOM 697 O O . ALA A 1 89 ? -18.343 6.049 28.524 1.00 88.25 89 ALA A O 1
ATOM 698 N N . LYS A 1 90 ? -19.984 4.522 28.687 1.00 91.25 90 LYS A N 1
ATOM 699 C CA . LYS A 1 90 ? -19.207 3.553 29.471 1.00 91.25 90 LYS A CA 1
ATOM 700 C C . LYS A 1 90 ? -17.934 3.102 28.754 1.00 91.25 90 LYS A C 1
ATOM 702 O O . LYS A 1 90 ? -16.912 2.905 29.402 1.00 91.25 90 LYS A O 1
ATOM 707 N N . LEU A 1 91 ? -17.991 2.922 27.434 1.00 92.44 91 LEU A N 1
ATOM 708 C CA . LEU A 1 91 ? -16.832 2.527 26.634 1.00 92.44 91 LEU A CA 1
ATOM 709 C C . LEU A 1 91 ? -15.868 3.703 26.426 1.00 92.44 91 LEU A C 1
ATOM 711 O O . LEU A 1 91 ? -14.659 3.507 26.456 1.00 92.44 91 LEU A O 1
ATOM 715 N N . CYS A 1 92 ? -16.391 4.917 26.252 1.00 91.88 92 CYS A N 1
ATOM 716 C CA . CYS A 1 92 ? -15.595 6.139 26.121 1.00 91.88 92 CYS A CA 1
ATOM 717 C C . CYS A 1 92 ? -14.810 6.485 27.395 1.00 91.88 92 CYS A C 1
ATOM 719 O O . CYS A 1 92 ? -13.693 6.990 27.296 1.00 91.88 92 CYS A O 1
ATOM 721 N N . ASP A 1 93 ? -15.385 6.211 28.568 1.00 92.38 93 ASP A N 1
ATOM 722 C CA . ASP A 1 93 ? -14.779 6.491 29.876 1.00 92.38 93 ASP A CA 1
ATOM 723 C C . ASP A 1 93 ? -13.957 5.320 30.435 1.00 92.38 93 ASP A C 1
ATOM 725 O O . ASP A 1 93 ? -13.328 5.443 31.487 1.00 92.38 93 ASP A O 1
ATOM 729 N N . LEU A 1 94 ? -13.955 4.171 29.753 1.00 94.81 94 LEU A N 1
ATOM 730 C CA . LEU A 1 94 ? -13.208 3.002 30.194 1.00 94.81 94 LEU A CA 1
ATOM 731 C C . LEU A 1 94 ? -11.696 3.278 30.141 1.00 94.81 94 LEU A C 1
ATOM 733 O O . LEU A 1 94 ? -11.149 3.676 29.114 1.00 94.81 94 LEU A O 1
ATOM 737 N N . GLU A 1 95 ? -11.003 2.977 31.234 1.00 95.31 95 GLU A N 1
ATOM 738 C CA . GLU A 1 95 ? -9.543 2.989 31.312 1.00 95.31 95 GLU A CA 1
ATOM 739 C C . GLU A 1 95 ? -9.071 1.742 32.065 1.00 95.31 95 GLU A C 1
ATOM 741 O O . GLU A 1 95 ? -9.677 1.326 33.056 1.00 95.31 95 GLU A O 1
ATOM 746 N N . PHE A 1 96 ? -8.011 1.103 31.577 1.00 95.56 96 PHE A N 1
ATOM 747 C CA . PHE A 1 96 ? -7.369 -0.018 32.263 1.00 95.56 96 PHE A CA 1
ATOM 748 C C . PHE A 1 96 ? -5.919 -0.143 31.818 1.00 95.56 96 PHE A C 1
ATOM 750 O O . PHE A 1 96 ? -5.634 0.013 30.638 1.00 95.56 96 PHE A O 1
ATOM 757 N N . ASP A 1 97 ? -5.008 -0.441 32.743 1.00 93.25 97 ASP A N 1
ATOM 758 C CA . ASP A 1 97 ? -3.576 -0.605 32.450 1.00 93.25 97 ASP A CA 1
ATOM 759 C C . ASP A 1 97 ? -2.980 0.572 31.646 1.00 93.25 97 ASP A C 1
ATOM 761 O O . ASP A 1 97 ? -2.163 0.378 30.753 1.00 93.25 97 ASP A O 1
ATOM 765 N N . GLY A 1 98 ? -3.460 1.800 31.894 1.00 92.00 98 GLY A N 1
ATOM 766 C CA . GLY A 1 98 ? -3.083 3.001 31.133 1.00 92.00 98 GLY A CA 1
ATOM 767 C C . GLY A 1 98 ? -3.618 3.061 29.693 1.00 92.00 98 GLY A C 1
ATOM 768 O O . GLY A 1 98 ? -3.356 4.027 28.981 1.00 92.00 98 GLY A O 1
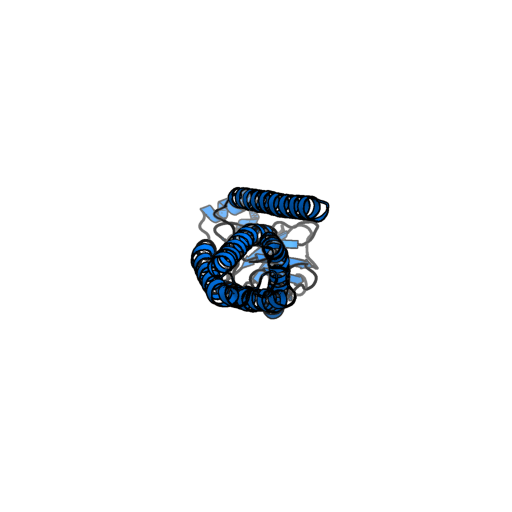ATOM 769 N N . LYS A 1 99 ? -4.383 2.059 29.248 1.00 95.81 99 LYS A N 1
ATOM 770 C CA . LYS A 1 99 ? -5.004 1.994 27.923 1.00 95.81 99 LYS A CA 1
ATOM 771 C C . LYS A 1 99 ? -6.360 2.683 27.920 1.00 95.81 99 LYS A C 1
ATOM 773 O O . LYS A 1 99 ? -7.202 2.443 28.787 1.00 95.81 99 LYS A O 1
ATOM 778 N N . ARG A 1 100 ? -6.591 3.466 26.870 1.00 96.19 100 ARG A N 1
ATOM 779 C CA . ARG A 1 100 ? -7.837 4.199 26.609 1.00 96.19 100 ARG A CA 1
ATOM 780 C C . ARG A 1 100 ? -8.364 3.894 25.218 1.00 96.19 100 ARG A C 1
ATOM 782 O O . ARG A 1 100 ? -7.630 3.355 24.387 1.00 96.19 100 ARG A O 1
ATOM 789 N N . LEU A 1 101 ? -9.624 4.248 24.971 1.00 96.31 101 LEU A N 1
ATOM 790 C CA . LEU A 1 101 ? -10.262 4.101 23.667 1.00 96.31 101 LEU A CA 1
ATOM 791 C C . LEU A 1 101 ? -9.437 4.806 22.581 1.00 96.31 101 LEU A C 1
ATOM 793 O O . LEU A 1 101 ? -9.148 5.998 22.669 1.00 96.31 101 LEU A O 1
ATOM 797 N N . HIS A 1 102 ? -9.100 4.073 21.525 1.00 94.81 102 HIS A N 1
ATOM 798 C CA . HIS A 1 102 ? -8.422 4.633 20.371 1.00 94.81 102 HIS A CA 1
ATOM 799 C C . HIS A 1 102 ? -9.386 5.470 19.526 1.00 94.81 102 HIS A C 1
ATOM 801 O O . HIS A 1 102 ? -10.356 4.952 18.969 1.00 94.81 102 HIS A O 1
ATOM 807 N N . TYR A 1 103 ? -9.091 6.764 19.401 1.00 92.62 103 TYR A N 1
ATOM 808 C CA . TYR A 1 103 ? -9.898 7.723 18.655 1.00 92.62 103 TYR A CA 1
ATOM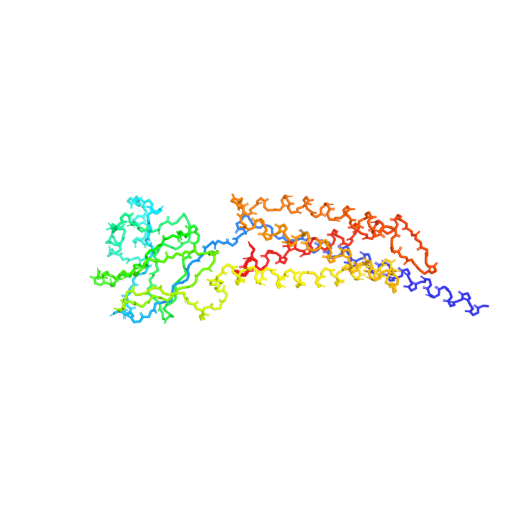 809 C C . TYR A 1 103 ? -9.049 8.432 17.583 1.00 92.62 103 TYR A C 1
ATOM 811 O O . TYR A 1 103 ? -8.370 9.417 17.879 1.00 92.62 103 TYR A O 1
ATOM 819 N N . PRO A 1 104 ? -9.024 7.919 16.339 1.00 88.56 104 PRO A N 1
ATOM 820 C CA . PRO A 1 104 ? -8.252 8.528 15.266 1.00 88.56 104 PRO A CA 1
ATOM 821 C C . PRO A 1 104 ? -8.966 9.767 14.683 1.00 88.56 104 PRO A C 1
ATOM 823 O O . PRO A 1 104 ? -10.196 9.847 14.718 1.00 88.56 104 PRO A O 1
ATOM 826 N N . PRO A 1 105 ? -8.234 10.712 14.054 1.00 82.75 105 PRO A N 1
ATOM 827 C CA . PRO A 1 105 ? -8.838 11.917 13.466 1.00 82.75 105 PRO A CA 1
ATOM 828 C C . PRO A 1 105 ? -9.793 11.625 12.296 1.00 82.75 105 PRO A C 1
ATOM 830 O O . PRO A 1 105 ? -10.592 12.472 11.905 1.00 82.75 105 PRO A O 1
ATOM 833 N N . ALA A 1 106 ? -9.678 10.437 11.703 1.00 79.50 106 ALA A N 1
ATOM 834 C CA . ALA A 1 106 ? -10.562 9.907 10.676 1.00 79.50 106 ALA A CA 1
ATOM 835 C C . ALA A 1 106 ? -10.629 8.379 10.813 1.00 79.50 106 ALA A C 1
ATOM 837 O O . ALA A 1 106 ? -9.773 7.782 11.455 1.00 79.50 106 ALA A O 1
ATOM 838 N N . GLY A 1 107 ? -11.609 7.732 10.182 1.00 82.44 107 GLY A N 1
ATOM 839 C CA . GLY A 1 107 ? -11.777 6.278 10.253 1.00 82.44 107 GLY A CA 1
ATOM 840 C C . GLY A 1 107 ? -12.772 5.837 11.328 1.00 82.44 107 GLY A C 1
ATOM 841 O O . GLY A 1 107 ? -13.788 6.499 11.559 1.00 82.44 107 GLY A O 1
ATOM 842 N N . THR A 1 108 ? -12.503 4.682 11.939 1.00 85.88 108 THR A N 1
ATOM 843 C CA . THR A 1 108 ? -13.447 3.993 12.830 1.00 85.88 108 THR A CA 1
ATOM 844 C C . THR A 1 108 ? -12.829 3.779 14.203 1.00 85.88 108 THR A C 1
ATOM 846 O O . THR A 1 108 ? -11.808 3.106 14.307 1.00 85.88 108 THR A O 1
ATOM 849 N N . SER A 1 109 ? -13.475 4.312 15.241 1.00 90.44 109 SER A N 1
ATOM 850 C CA . SER A 1 109 ? -13.083 4.131 16.649 1.00 90.44 109 SER A CA 1
ATOM 851 C C . SER A 1 109 ? -13.837 2.969 17.304 1.00 90.44 109 SER A C 1
ATOM 853 O O . SER A 1 109 ? -13.262 2.185 18.053 1.00 90.44 109 SER A O 1
ATOM 855 N N . ILE A 1 110 ? -15.133 2.842 16.991 1.00 94.56 110 ILE A N 1
ATOM 856 C CA . ILE A 1 110 ? -16.042 1.830 17.539 1.00 94.56 110 ILE A CA 1
ATOM 857 C C . ILE A 1 110 ? -16.864 1.238 16.389 1.00 94.56 110 ILE A C 1
ATOM 859 O O . ILE A 1 110 ? -17.410 1.975 15.564 1.00 94.56 110 ILE A O 1
ATOM 863 N N . CYS A 1 111 ? -16.963 -0.088 16.348 1.00 94.19 111 CYS A N 1
ATOM 864 C CA . CYS A 1 111 ? -17.809 -0.836 15.425 1.00 94.19 111 CYS A CA 1
ATOM 865 C C . CYS A 1 111 ? -19.018 -1.411 16.169 1.00 94.19 111 CYS A C 1
ATOM 867 O O . CYS A 1 111 ? -18.852 -1.978 17.245 1.00 94.19 111 CYS A O 1
ATOM 869 N N . LYS A 1 112 ? -20.215 -1.330 15.583 1.00 94.38 112 LYS A N 1
ATOM 870 C CA . LYS A 1 112 ? -21.377 -2.118 16.022 1.00 94.38 112 LYS A CA 1
ATOM 871 C C . LYS A 1 112 ? -21.321 -3.510 15.394 1.00 94.38 112 LYS A C 1
ATOM 873 O O . LYS A 1 112 ? -20.795 -3.644 14.286 1.00 94.38 112 LYS A O 1
ATOM 878 N N . SER A 1 113 ? -21.841 -4.520 16.089 1.00 94.31 113 SER A N 1
ATOM 879 C CA . SER A 1 113 ? -21.840 -5.893 15.598 1.00 94.31 113 SER A CA 1
ATOM 880 C C . SER A 1 113 ? -22.532 -6.035 14.237 1.00 94.31 113 SER A C 1
ATOM 882 O O . SER A 1 113 ? -23.470 -5.304 13.915 1.00 94.31 113 SER A O 1
ATOM 884 N N . ASN A 1 114 ? -22.034 -6.959 13.415 1.00 92.50 114 ASN A N 1
ATOM 885 C CA . ASN A 1 114 ? -22.575 -7.293 12.099 1.00 92.50 114 ASN A CA 1
ATOM 886 C C . ASN A 1 114 ? -22.648 -8.818 11.913 1.00 92.50 114 ASN A C 1
ATOM 888 O O . ASN A 1 114 ? -22.054 -9.575 12.682 1.00 92.50 114 ASN A O 1
ATOM 892 N N . GLU A 1 115 ? -23.362 -9.265 10.878 1.00 89.06 115 GLU A N 1
ATOM 893 C CA . GLU A 1 115 ? -23.560 -10.694 10.592 1.00 89.06 115 GLU A CA 1
ATOM 894 C C . GLU A 1 115 ? -22.254 -11.429 10.248 1.00 89.06 115 GLU A C 1
ATOM 896 O O . GLU A 1 115 ? -22.117 -12.620 10.515 1.00 89.06 115 GLU A O 1
ATOM 901 N N . GLU A 1 116 ? -21.266 -10.726 9.687 1.00 88.50 116 GLU A N 1
ATOM 902 C CA . GLU A 1 116 ? -19.983 -11.316 9.290 1.00 88.50 116 GLU A CA 1
ATOM 903 C C . GLU A 1 116 ? -19.023 -11.549 10.467 1.00 88.50 116 GLU A C 1
ATOM 905 O O . GLU A 1 116 ? -18.045 -12.291 10.331 1.00 88.50 116 GLU A O 1
ATOM 910 N N . GLY A 1 117 ? -19.245 -10.873 11.600 1.00 91.56 117 GLY A N 1
ATOM 911 C CA . GLY A 1 117 ? -18.329 -10.854 12.737 1.00 91.56 117 GLY A CA 1
ATOM 912 C C . GLY A 1 117 ? -16.956 -10.265 12.403 1.00 91.56 117 GLY A C 1
ATOM 913 O O . GLY A 1 117 ? -15.979 -10.591 13.076 1.00 91.56 117 GLY A O 1
ATOM 914 N N . LYS A 1 118 ? -16.844 -9.443 11.352 1.00 92.38 118 LYS A N 1
ATOM 915 C CA . LYS A 1 118 ? -15.581 -8.858 10.873 1.00 92.38 118 LYS A CA 1
ATOM 916 C C . LYS A 1 118 ? -15.623 -7.339 10.945 1.00 92.38 118 LYS A C 1
ATOM 918 O O . LYS A 1 118 ? -16.558 -6.707 10.458 1.00 92.38 118 LYS A O 1
ATOM 923 N N . TYR A 1 119 ? -14.567 -6.751 11.497 1.00 92.69 119 TYR A N 1
ATOM 924 C CA . TYR A 1 119 ? -14.506 -5.325 11.808 1.00 92.69 119 TYR A CA 1
ATOM 925 C C . TYR A 1 119 ? -13.164 -4.747 11.396 1.00 92.69 119 TYR A C 1
ATOM 927 O O . TYR A 1 119 ? -12.121 -5.254 11.800 1.00 92.69 119 TYR A O 1
ATOM 935 N N . LYS A 1 120 ? -13.182 -3.679 10.597 1.00 90.31 120 LYS A N 1
ATOM 936 C CA . LYS A 1 120 ? -11.970 -3.030 10.095 1.00 90.31 120 LYS A CA 1
ATOM 937 C C . LYS A 1 120 ? -11.786 -1.668 10.757 1.00 90.31 120 LYS A C 1
ATOM 939 O O . LYS A 1 120 ? -12.585 -0.757 10.556 1.00 90.31 120 LYS A O 1
ATOM 944 N N . PHE A 1 121 ? -10.695 -1.532 11.498 1.00 91.25 121 PHE A N 1
ATOM 945 C CA . PHE A 1 121 ? -10.198 -0.274 12.040 1.00 91.25 121 PHE A CA 1
ATOM 946 C C . PHE A 1 121 ? -9.151 0.285 11.080 1.00 91.25 121 PHE A C 1
ATOM 948 O O . PHE A 1 121 ? -8.283 -0.447 10.601 1.00 91.25 121 PHE A O 1
ATOM 955 N N . THR A 1 122 ? -9.234 1.573 10.770 1.00 84.94 122 THR A N 1
ATOM 956 C CA . THR A 1 122 ? -8.372 2.234 9.782 1.00 84.94 122 THR A CA 1
ATOM 957 C C . THR A 1 122 ? -7.914 3.582 10.297 1.00 84.94 122 THR A C 1
ATOM 959 O O . THR A 1 122 ? -8.678 4.215 11.019 1.00 84.94 122 THR A O 1
ATOM 962 N N . TYR A 1 123 ? -6.778 4.053 9.771 1.00 77.12 123 TYR A N 1
ATOM 963 C CA . TYR A 1 123 ? -6.202 5.382 10.005 1.00 77.12 123 TYR A CA 1
ATOM 964 C C . TYR A 1 123 ? -5.584 5.523 11.397 1.00 77.12 123 TYR A C 1
ATOM 966 O O . TYR A 1 123 ? -6.265 5.410 12.403 1.00 77.12 123 TYR A O 1
ATOM 974 N N . MET A 1 124 ? -4.264 5.745 11.433 1.00 81.25 124 MET A N 1
ATOM 975 C CA . MET A 1 124 ? -3.474 5.903 12.666 1.00 81.25 124 MET A CA 1
ATOM 976 C C . MET A 1 124 ? -3.707 4.818 13.734 1.00 81.25 124 MET A C 1
ATOM 978 O O . MET A 1 124 ? -3.535 5.085 14.917 1.00 81.25 124 MET A O 1
ATOM 982 N N . VAL A 1 125 ? -4.050 3.589 13.322 1.00 88.19 125 VAL A N 1
ATOM 983 C CA . VAL A 1 125 ? -4.280 2.483 14.262 1.00 88.19 125 VAL A CA 1
ATOM 984 C C . VAL A 1 125 ? -3.042 2.222 15.136 1.00 88.19 125 VAL A C 1
ATOM 986 O O . VAL A 1 125 ? -1.912 2.268 14.625 1.00 88.19 125 VAL A O 1
ATOM 989 N N . PRO A 1 126 ? -3.241 1.917 16.430 1.00 89.69 126 PRO A N 1
ATOM 990 C CA . PRO A 1 126 ? -2.162 1.829 17.407 1.00 89.69 126 PRO A CA 1
ATOM 991 C C . PRO A 1 126 ? -1.201 0.677 17.105 1.00 89.69 126 PRO A C 1
ATOM 993 O O . PRO A 1 126 ? -1.569 -0.325 16.476 1.00 89.69 126 PRO A O 1
ATOM 996 N N . LYS A 1 127 ? 0.053 0.799 17.558 1.00 87.31 127 LYS A N 1
ATOM 997 C CA . LYS A 1 127 ? 1.037 -0.284 17.399 1.00 87.31 127 LYS A CA 1
ATOM 998 C C . LYS A 1 127 ? 0.739 -1.445 18.344 1.00 87.31 127 LYS A C 1
ATOM 1000 O O . LYS A 1 127 ? 0.772 -2.597 17.915 1.00 87.31 127 LYS A O 1
ATOM 1005 N N . THR A 1 128 ? 0.425 -1.147 19.598 1.00 92.06 128 THR A N 1
ATOM 1006 C CA . THR A 1 128 ? -0.001 -2.110 20.619 1.00 92.06 128 THR A CA 1
ATOM 1007 C C . THR A 1 128 ? -1.420 -1.792 21.056 1.00 92.06 128 THR A C 1
ATOM 1009 O O . THR A 1 128 ? -1.783 -0.630 21.247 1.00 92.06 128 THR A O 1
ATOM 1012 N N . PHE A 1 129 ? -2.253 -2.821 21.181 1.00 95.06 129 PHE A N 1
ATOM 1013 C CA . PHE A 1 129 ? -3.663 -2.624 21.487 1.00 95.06 129 PHE A CA 1
ATOM 1014 C C . PHE A 1 129 ? -4.280 -3.802 22.226 1.00 95.06 129 PHE A C 1
ATOM 1016 O O . PHE A 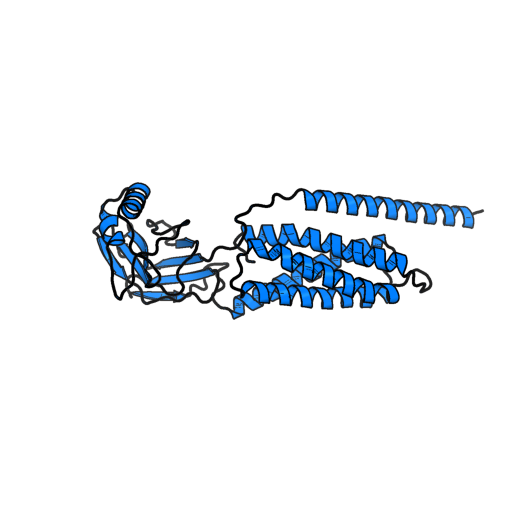1 129 ? -3.792 -4.924 22.165 1.00 95.06 129 PHE A O 1
ATOM 1023 N N . THR A 1 130 ? -5.401 -3.544 22.880 1.00 97.31 130 THR A N 1
ATOM 1024 C CA . THR A 1 130 ? -6.323 -4.557 23.386 1.00 97.31 130 THR A CA 1
ATOM 1025 C C . THR A 1 130 ? -7.654 -4.379 22.669 1.00 97.31 130 THR A C 1
ATOM 1027 O O . THR A 1 130 ? -8.133 -3.253 22.522 1.00 97.31 130 THR A O 1
ATOM 1030 N N . VAL A 1 131 ? -8.245 -5.474 22.198 1.00 97.56 131 VAL A N 1
ATOM 1031 C CA . VAL A 1 131 ? -9.605 -5.454 21.662 1.00 97.56 131 VAL A CA 1
ATOM 1032 C C . VAL A 1 131 ? -10.567 -5.492 22.841 1.00 97.56 131 VAL A C 1
ATOM 1034 O O . VAL A 1 131 ? -10.443 -6.337 23.727 1.00 97.56 131 VAL A O 1
ATOM 1037 N N . VAL A 1 132 ? -11.517 -4.563 22.855 1.00 97.94 132 VAL A N 1
ATOM 1038 C CA . VAL A 1 132 ? -12.573 -4.505 23.863 1.00 97.94 132 VAL A CA 1
ATOM 1039 C C . VAL A 1 132 ? -13.907 -4.718 23.177 1.00 97.94 132 VAL A C 1
ATOM 1041 O O . VAL A 1 132 ? -14.233 -4.023 22.213 1.00 97.94 132 VAL A O 1
ATOM 1044 N N . LEU A 1 133 ? -14.667 -5.681 23.686 1.00 97.62 133 LEU A N 1
ATOM 1045 C CA . LEU A 1 133 ? -16.044 -5.930 23.295 1.00 97.62 133 LEU A CA 1
ATOM 1046 C C . LEU A 1 133 ? -16.964 -5.537 24.448 1.00 97.62 133 LEU A C 1
ATOM 1048 O O . LEU A 1 133 ? -16.750 -5.955 25.583 1.00 97.62 133 LEU A O 1
ATOM 1052 N N . MET A 1 134 ? -17.995 -4.754 24.153 1.00 96.75 134 MET A N 1
ATOM 1053 C CA . MET A 1 134 ? -19.039 -4.395 25.106 1.00 96.75 134 MET A CA 1
ATOM 1054 C C . MET A 1 134 ? -20.391 -4.853 24.573 1.00 96.75 134 MET A C 1
ATOM 1056 O O . MET A 1 134 ? -20.799 -4.444 23.490 1.00 96.75 134 MET A O 1
ATOM 1060 N N . THR A 1 135 ? -21.092 -5.701 25.312 1.00 94.69 135 THR A N 1
ATOM 1061 C CA . THR A 1 135 ? -22.463 -6.100 24.972 1.00 94.69 135 THR A CA 1
ATOM 1062 C C . THR A 1 135 ? -23.448 -4.968 25.274 1.00 94.69 135 THR A C 1
ATOM 1064 O O . THR A 1 135 ? -23.120 -4.013 25.977 1.00 94.69 135 THR A O 1
ATOM 1067 N N . LYS A 1 136 ? -24.672 -5.047 24.744 1.00 89.94 136 LYS A N 1
ATOM 1068 C CA . LYS A 1 136 ? -25.698 -4.000 24.925 1.00 89.94 136 LYS A CA 1
ATOM 1069 C C . LYS A 1 136 ? -26.096 -3.751 26.388 1.00 89.94 136 LYS A C 1
ATOM 1071 O O . LYS A 1 136 ? -26.430 -2.635 26.758 1.00 89.94 136 LYS A O 1
ATOM 1076 N N . ASP A 1 137 ? -26.036 -4.779 27.227 1.00 89.75 137 ASP A N 1
ATOM 1077 C CA . ASP A 1 137 ? -26.219 -4.693 28.683 1.00 89.75 137 ASP A CA 1
ATOM 1078 C C . ASP A 1 137 ? -25.011 -4.058 29.406 1.00 89.75 137 ASP A C 1
ATOM 1080 O O . ASP A 1 137 ? -25.031 -3.863 30.619 1.00 89.75 137 ASP A O 1
ATOM 1084 N N . GLY A 1 138 ? -23.954 -3.702 28.669 1.00 89.75 138 GLY A N 1
ATOM 1085 C CA . GLY A 1 138 ? -22.765 -3.030 29.179 1.00 89.75 138 GLY A CA 1
ATOM 1086 C C . GLY A 1 138 ? -21.716 -3.972 29.769 1.00 89.75 138 GLY A C 1
ATOM 1087 O O . GLY A 1 138 ? -20.778 -3.486 30.409 1.00 89.75 138 GLY A O 1
ATOM 1088 N N . THR A 1 139 ? -21.841 -5.290 29.596 1.00 94.56 139 THR A N 1
ATOM 1089 C CA . THR A 1 139 ? -20.813 -6.252 30.020 1.00 94.56 139 THR A CA 1
ATOM 1090 C C . THR A 1 139 ? -19.585 -6.129 29.118 1.00 94.56 139 THR A C 1
ATOM 1092 O O . THR A 1 139 ? -19.703 -6.041 27.897 1.00 94.56 139 THR A O 1
ATOM 1095 N N . ILE A 1 140 ? -18.394 -6.074 29.722 1.00 96.25 140 ILE A N 1
ATOM 1096 C CA . ILE A 1 140 ? -17.130 -5.794 29.028 1.00 96.25 140 ILE A CA 1
ATOM 1097 C C . ILE A 1 140 ? -16.260 -7.047 28.994 1.00 96.25 140 ILE A C 1
ATOM 1099 O O . ILE A 1 140 ? -15.975 -7.643 30.030 1.00 96.25 140 ILE A O 1
ATOM 1103 N N . TYR A 1 141 ? -15.764 -7.366 27.804 1.00 97.50 141 TYR A N 1
ATOM 1104 C CA . TYR A 1 141 ? -14.799 -8.422 27.531 1.00 97.50 141 TYR A CA 1
ATOM 1105 C C . TYR A 1 141 ? -13.544 -7.800 26.927 1.00 97.50 141 TYR A C 1
ATOM 1107 O O . TYR A 1 141 ? -13.619 -6.879 26.110 1.00 97.50 141 TYR A O 1
ATOM 1115 N N . LYS A 1 142 ? -12.382 -8.287 27.354 1.00 97.88 142 LYS A N 1
ATOM 1116 C CA . LYS A 1 142 ? -11.078 -7.791 26.911 1.00 97.88 142 LYS A CA 1
ATOM 1117 C C . LYS A 1 142 ? -10.289 -8.941 26.312 1.00 97.88 142 LYS A C 1
ATOM 1119 O O . LYS A 1 142 ? -10.371 -10.065 26.805 1.00 97.88 142 LYS A O 1
ATOM 1124 N N . SER A 1 143 ? -9.544 -8.659 25.256 1.00 97.31 143 SER A N 1
ATOM 1125 C CA . SER A 1 143 ? -8.586 -9.604 24.703 1.00 97.31 143 SER A CA 1
ATOM 1126 C C . SER A 1 143 ? -7.228 -9.506 25.401 1.00 97.31 143 SER A C 1
ATOM 1128 O O . SER A 1 143 ? -6.895 -8.495 26.025 1.00 97.31 143 SER A O 1
ATOM 1130 N N . GLU A 1 144 ? -6.380 -10.504 25.187 1.00 96.06 144 GLU A N 1
ATOM 1131 C CA . GLU A 1 144 ? -4.931 -10.348 25.301 1.00 96.06 144 GLU A CA 1
ATOM 1132 C C . GLU A 1 144 ? -4.422 -9.186 24.425 1.00 96.06 144 GLU A C 1
ATOM 1134 O O . GLU A 1 144 ? -5.098 -8.716 23.500 1.00 96.06 144 GLU A O 1
ATOM 1139 N N . SER A 1 145 ? -3.217 -8.688 24.718 1.00 93.31 145 SER A N 1
ATOM 1140 C CA . SER A 1 145 ? -2.642 -7.570 23.962 1.00 93.31 145 SER A CA 1
ATOM 1141 C C . SER A 1 145 ? -2.172 -8.018 22.577 1.00 93.31 145 SER A C 1
ATOM 1143 O O . SER A 1 145 ? -1.325 -8.897 22.445 1.00 93.31 145 SER A O 1
ATOM 1145 N N . GLY A 1 146 ? -2.681 -7.360 21.541 1.00 89.69 146 GLY A N 1
ATOM 1146 C CA . GLY A 1 146 ? -2.218 -7.480 20.168 1.00 89.69 146 GLY A CA 1
ATOM 1147 C C . GLY A 1 146 ? -1.099 -6.493 19.850 1.00 89.69 146 GLY A C 1
ATOM 1148 O O . GLY A 1 146 ? -0.990 -5.413 20.436 1.00 89.69 146 GLY A O 1
ATOM 1149 N N . SER A 1 147 ? -0.272 -6.853 18.870 1.00 86.38 147 SER A N 1
ATOM 1150 C CA . SER A 1 147 ? 0.758 -5.969 18.327 1.00 86.38 147 SER A CA 1
ATOM 1151 C C . SER A 1 147 ? 0.767 -6.010 16.806 1.00 86.38 147 SER A C 1
ATOM 1153 O O . SER A 1 147 ? 0.778 -7.075 16.178 1.00 86.38 147 SER A O 1
ATOM 1155 N N . ARG A 1 148 ? 0.759 -4.824 16.205 1.00 76.62 148 ARG A N 1
ATOM 1156 C CA . ARG A 1 148 ? 0.838 -4.619 14.766 1.00 76.62 148 ARG A CA 1
ATOM 1157 C C . ARG A 1 148 ? 2.296 -4.702 14.318 1.00 76.62 148 ARG A C 1
ATOM 1159 O O . ARG A 1 148 ? 3.131 -3.892 14.713 1.00 76.62 148 ARG A O 1
ATOM 1166 N N . SER A 1 149 ? 2.584 -5.662 13.441 1.00 66.44 149 SER A N 1
ATOM 1167 C CA . SER A 1 149 ? 3.923 -5.857 12.867 1.00 66.44 149 SER A CA 1
ATOM 1168 C C . SER A 1 149 ? 4.088 -5.270 11.461 1.00 66.44 149 SER A C 1
ATOM 1170 O O . SER A 1 149 ? 5.220 -5.113 11.018 1.00 66.44 149 SER A O 1
ATOM 1172 N N . VAL A 1 150 ? 2.995 -4.970 10.743 1.00 66.19 150 VAL A N 1
ATOM 1173 C CA . VAL A 1 150 ? 3.024 -4.384 9.386 1.00 66.19 150 VAL A CA 1
ATOM 1174 C C . VAL A 1 150 ? 1.870 -3.383 9.170 1.00 66.19 150 VAL A C 1
ATOM 1176 O O . VAL A 1 150 ? 1.165 -3.022 10.108 1.00 66.19 150 VAL A O 1
ATOM 1179 N N . PHE A 1 151 ? 1.666 -2.882 7.948 1.00 64.62 151 PHE A N 1
ATOM 1180 C CA . PHE A 1 151 ? 0.615 -1.901 7.630 1.00 64.62 151 PHE A CA 1
ATOM 1181 C C . PHE A 1 151 ? -0.821 -2.439 7.768 1.00 64.62 151 PHE A C 1
ATOM 1183 O O . PHE A 1 151 ? -1.678 -1.709 8.257 1.00 64.62 151 PHE A O 1
ATOM 1190 N N . THR A 1 152 ? -1.082 -3.704 7.425 1.00 68.12 152 THR A N 1
ATOM 1191 C CA . THR A 1 152 ? -2.403 -4.330 7.612 1.00 68.12 152 THR A CA 1
ATOM 1192 C C . THR A 1 152 ? -2.256 -5.659 8.327 1.00 68.12 152 THR A C 1
ATOM 1194 O O . THR A 1 152 ? -1.583 -6.559 7.832 1.00 68.12 152 THR A O 1
ATOM 1197 N N . ASN A 1 153 ? -2.916 -5.796 9.473 1.00 76.06 153 ASN A N 1
ATOM 1198 C CA . ASN A 1 153 ? -2.953 -7.038 10.233 1.00 76.06 153 ASN A CA 1
ATOM 1199 C C . ASN A 1 153 ? -4.398 -7.508 10.394 1.00 76.06 153 ASN A C 1
ATOM 1201 O O . ASN A 1 153 ? -5.315 -6.700 10.543 1.00 76.06 153 ASN A O 1
ATOM 1205 N N . ALA A 1 154 ? -4.586 -8.822 10.399 1.00 86.75 154 ALA A N 1
ATOM 1206 C CA . ALA A 1 154 ? -5.850 -9.443 10.741 1.00 86.75 154 ALA A CA 1
ATOM 1207 C C . ALA A 1 154 ? -5.682 -10.303 11.992 1.00 86.75 154 ALA A C 1
ATOM 1209 O O . ALA A 1 154 ? -4.661 -10.980 12.136 1.00 86.75 154 ALA A O 1
ATOM 1210 N N . PHE A 1 155 ? -6.671 -10.269 12.880 1.00 91.12 155 PHE A N 1
ATOM 1211 C CA . PHE A 1 155 ? -6.690 -11.044 14.114 1.00 91.12 155 PHE A CA 1
ATOM 1212 C C . PHE A 1 155 ? -8.036 -11.730 14.322 1.00 91.12 155 PHE A C 1
ATOM 1214 O O . PHE A 1 155 ? -9.073 -11.222 13.897 1.00 91.12 155 PHE A O 1
ATOM 1221 N N . VAL A 1 156 ? -8.008 -12.870 15.003 1.00 93.88 156 VAL A N 1
ATOM 1222 C CA . VAL A 1 156 ? -9.174 -13.572 15.528 1.00 93.88 156 VAL A CA 1
ATOM 1223 C C . VAL A 1 156 ? -9.257 -13.269 17.011 1.00 93.88 156 VAL A C 1
ATOM 1225 O O . VAL A 1 156 ? -8.315 -13.570 17.739 1.00 93.88 156 VAL A O 1
ATOM 1228 N N . TYR A 1 157 ? -10.366 -12.678 17.442 1.00 96.69 157 TYR A N 1
ATOM 1229 C CA . TYR A 1 157 ? -10.664 -12.488 18.854 1.00 96.69 157 TYR A CA 1
ATOM 1230 C C . TYR A 1 157 ? -11.672 -13.548 19.301 1.00 96.69 157 TYR A C 1
ATOM 1232 O O . TYR A 1 157 ? -12.827 -13.515 18.870 1.00 96.69 157 TYR A O 1
ATOM 1240 N N . ASP A 1 158 ? -11.231 -14.484 20.141 1.00 96.50 158 ASP A N 1
ATOM 1241 C CA . ASP A 1 158 ? -12.114 -15.428 20.824 1.00 96.50 158 ASP A CA 1
ATOM 1242 C C . ASP A 1 158 ? -12.569 -14.821 22.151 1.00 96.50 158 ASP A C 1
ATOM 1244 O O . ASP A 1 158 ? -11.799 -14.715 23.106 1.00 96.50 158 ASP A O 1
ATOM 1248 N N . VAL A 1 159 ? -13.829 -14.392 22.202 1.00 96.81 159 VAL A N 1
ATOM 1249 C CA . VAL A 1 159 ? -14.356 -13.632 23.344 1.00 96.81 159 VAL A CA 1
ATOM 1250 C C . VAL A 1 159 ? -14.491 -14.510 24.585 1.00 96.81 159 VAL A C 1
ATOM 1252 O O . VAL A 1 159 ? -14.271 -14.032 25.695 1.00 96.81 159 VAL A O 1
ATOM 1255 N N . ALA A 1 160 ? -14.816 -15.793 24.405 1.00 94.94 160 ALA A N 1
ATOM 1256 C CA . ALA A 1 160 ? -15.013 -16.727 25.509 1.00 94.94 160 ALA A CA 1
ATOM 1257 C C . ALA A 1 160 ? -13.696 -17.041 26.231 1.00 94.94 160 ALA A C 1
ATOM 1259 O O . ALA A 1 160 ? -13.678 -17.162 27.454 1.00 94.94 160 ALA A O 1
ATOM 1260 N N . ASN A 1 161 ? -12.600 -17.137 25.474 1.00 94.69 161 ASN A N 1
ATOM 1261 C CA . ASN A 1 161 ? -11.273 -17.458 26.003 1.00 94.69 161 ASN A CA 1
ATOM 1262 C C . ASN A 1 161 ? -10.398 -16.217 26.250 1.00 94.69 161 ASN A C 1
ATOM 1264 O O . ASN A 1 161 ? -9.355 -16.322 26.888 1.00 94.69 161 ASN A O 1
ATOM 1268 N N . GLY A 1 162 ? -10.793 -15.047 25.740 1.00 95.00 162 GLY A N 1
ATOM 1269 C CA . GLY A 1 162 ? -10.015 -13.812 25.836 1.00 95.00 162 GLY A CA 1
ATOM 1270 C C . GLY A 1 162 ? -8.780 -13.768 24.926 1.00 95.00 162 GLY A C 1
ATOM 1271 O O . GLY A 1 162 ? -7.989 -12.834 25.035 1.00 95.00 162 GLY A O 1
ATOM 1272 N N . THR A 1 163 ? -8.594 -14.731 24.022 1.00 96.06 163 THR A N 1
ATOM 1273 C CA . THR A 1 163 ? -7.372 -14.859 23.211 1.00 96.06 163 THR A CA 1
ATOM 1274 C C . THR A 1 163 ? -7.426 -14.021 21.937 1.00 96.06 163 THR A C 1
ATOM 1276 O O . THR A 1 163 ? -8.488 -13.821 21.340 1.00 96.06 163 THR A O 1
ATOM 1279 N N . LEU A 1 164 ? -6.263 -13.527 21.502 1.00 94.31 164 LEU A N 1
ATOM 1280 C CA . LEU A 1 164 ? -6.125 -12.748 20.272 1.00 94.31 164 LEU A CA 1
ATOM 1281 C C . LEU A 1 164 ? -4.993 -13.296 19.402 1.00 94.31 164 LEU A C 1
ATOM 1283 O O . LEU A 1 164 ? -3.814 -13.061 19.659 1.00 94.31 164 LEU A O 1
ATOM 1287 N N . GLU A 1 165 ? -5.352 -13.974 18.317 1.00 91.19 165 GLU A N 1
ATOM 1288 C CA . GLU A 1 165 ? -4.388 -14.626 17.425 1.00 91.19 165 GLU A CA 1
ATOM 1289 C C . GLU A 1 165 ? -4.382 -13.992 16.037 1.00 91.19 165 GLU A C 1
ATOM 1291 O O . GLU A 1 165 ? -5.374 -13.412 15.606 1.00 91.19 165 GLU A O 1
ATOM 1296 N N . LYS A 1 166 ? -3.277 -14.098 15.290 1.00 87.06 166 LYS A N 1
ATOM 1297 C CA . LYS A 1 166 ? -3.236 -13.610 13.901 1.00 87.06 166 LYS A CA 1
ATOM 1298 C C . LYS A 1 166 ? -4.154 -14.454 13.013 1.00 87.06 166 LYS A C 1
ATOM 1300 O O . LYS A 1 166 ? -4.028 -15.674 12.969 1.00 87.06 166 LYS A O 1
ATOM 1305 N N . ASP A 1 167 ? -5.021 -13.802 12.242 1.00 81.56 167 ASP A N 1
ATOM 1306 C CA . ASP A 1 167 ? -5.931 -14.484 11.322 1.00 81.56 167 ASP A CA 1
ATOM 1307 C C . ASP A 1 167 ? -5.294 -14.660 9.940 1.00 81.56 167 ASP A C 1
ATOM 1309 O O . ASP A 1 167 ? -5.204 -13.719 9.150 1.00 81.56 167 ASP A O 1
ATOM 1313 N N . SER A 1 168 ? -4.872 -15.883 9.628 1.00 69.19 168 SER A N 1
ATOM 1314 C CA . SER A 1 168 ? -4.360 -16.250 8.303 1.00 69.19 168 SER A CA 1
ATOM 1315 C C . SER A 1 168 ? -5.461 -16.462 7.259 1.00 69.19 168 SER A C 1
ATOM 1317 O O . SER A 1 168 ? -5.154 -16.589 6.075 1.00 69.19 168 SER A O 1
ATOM 1319 N N . LYS A 1 169 ? -6.740 -16.496 7.663 1.00 66.94 169 LYS A N 1
ATOM 1320 C CA . LYS A 1 169 ? -7.874 -16.763 6.765 1.00 66.94 169 LYS A CA 1
ATOM 1321 C C . LYS A 1 169 ? -8.437 -15.509 6.101 1.00 66.94 169 LYS A C 1
ATOM 1323 O O . LYS A 1 169 ? -9.301 -15.637 5.238 1.00 66.94 169 LYS A O 1
ATOM 1328 N N . ILE A 1 170 ? -7.996 -14.312 6.495 1.00 61.66 170 ILE A N 1
ATOM 1329 C CA . ILE A 1 170 ? -8.437 -13.055 5.878 1.00 61.66 170 ILE A CA 1
ATOM 1330 C C . ILE A 1 170 ? -7.540 -12.764 4.660 1.00 61.66 170 ILE A C 1
ATOM 1332 O O . ILE A 1 170 ? -6.355 -12.468 4.840 1.00 61.66 170 ILE A O 1
ATOM 1336 N N . PRO A 1 171 ? -8.068 -12.840 3.419 1.00 52.38 171 PRO A N 1
ATOM 1337 C CA . PRO A 1 171 ? -7.284 -12.581 2.213 1.00 52.38 171 PRO A CA 1
ATOM 1338 C C . PRO A 1 171 ? -6.714 -11.158 2.225 1.00 52.38 171 PRO A C 1
ATOM 1340 O O . PRO A 1 171 ? -7.422 -10.207 2.549 1.00 52.38 171 PRO A O 1
ATOM 1343 N N . GLY A 1 172 ? -5.433 -11.008 1.879 1.00 53.66 172 GLY A N 1
ATOM 1344 C CA . GLY A 1 172 ? -4.761 -9.703 1.814 1.00 53.66 172 GLY A CA 1
ATOM 1345 C C . GLY A 1 172 ? -4.222 -9.170 3.148 1.00 53.66 172 GLY A C 1
ATOM 1346 O O . GLY A 1 172 ? -3.556 -8.137 3.156 1.00 53.66 172 GLY A O 1
ATOM 1347 N N . ALA A 1 173 ? -4.437 -9.866 4.269 1.00 54.03 173 ALA A N 1
ATOM 1348 C CA . ALA A 1 173 ? -3.741 -9.556 5.512 1.00 54.03 173 ALA A CA 1
ATOM 1349 C C . ALA A 1 173 ? -2.306 -10.086 5.435 1.00 54.03 173 ALA A C 1
ATOM 1351 O O . ALA A 1 173 ? -2.064 -11.290 5.546 1.00 54.03 173 ALA A O 1
ATOM 1352 N N . LEU A 1 174 ? -1.331 -9.196 5.255 1.00 60.66 174 LEU A N 1
ATOM 1353 C CA . LEU A 1 174 ? 0.068 -9.589 5.337 1.00 60.66 174 LEU A CA 1
ATOM 1354 C C . LEU A 1 174 ? 0.447 -9.799 6.797 1.00 60.66 174 LEU A C 1
ATOM 1356 O O . LEU A 1 174 ? 0.872 -8.910 7.513 1.00 60.66 174 LEU A O 1
ATOM 1360 N N . SER A 1 175 ? 0.250 -11.019 7.274 1.00 53.84 175 SER A N 1
ATOM 1361 C CA . SER A 1 175 ? 0.393 -11.376 8.685 1.00 53.84 175 SER A CA 1
ATOM 1362 C C . SER A 1 175 ? 1.840 -11.310 9.203 1.00 53.84 175 SER A C 1
ATOM 1364 O O . SER A 1 175 ? 2.058 -11.345 10.422 1.00 53.84 175 SER A O 1
ATOM 1366 N N . SER A 1 176 ? 2.835 -11.157 8.321 1.00 61.84 176 SER A N 1
ATOM 1367 C CA . SER A 1 176 ? 4.253 -11.025 8.668 1.00 61.84 176 SER A CA 1
ATOM 1368 C C . SER A 1 176 ? 5.016 -10.057 7.754 1.00 61.84 176 SER A C 1
ATOM 1370 O O . SER A 1 176 ? 4.654 -9.822 6.601 1.00 61.84 176 SER A O 1
ATOM 1372 N N . GLN A 1 177 ? 6.139 -9.541 8.261 1.00 65.38 177 GLN A N 1
ATOM 1373 C CA . GLN A 1 177 ? 7.087 -8.741 7.478 1.00 65.38 177 GLN A CA 1
ATOM 1374 C C . GLN A 1 177 ? 7.679 -9.536 6.301 1.00 65.38 177 GLN A C 1
ATOM 1376 O O . GLN A 1 177 ? 7.894 -8.977 5.231 1.00 65.38 177 GLN A O 1
ATOM 1381 N N . SER A 1 178 ? 7.895 -10.846 6.461 1.00 66.62 178 SER A N 1
ATOM 1382 C CA . SER A 1 178 ? 8.384 -11.717 5.384 1.00 66.62 178 SER A CA 1
ATOM 1383 C C . SER A 1 178 ? 7.359 -11.906 4.267 1.00 66.62 178 SER A C 1
ATOM 1385 O O . SER A 1 178 ? 7.734 -11.891 3.095 1.00 66.62 178 SER A O 1
ATOM 1387 N N . ALA A 1 179 ? 6.071 -12.021 4.604 1.00 69.19 179 ALA A N 1
ATOM 1388 C CA . ALA A 1 179 ? 5.002 -12.029 3.613 1.00 69.19 179 ALA A CA 1
ATOM 1389 C C . ALA A 1 179 ? 4.989 -10.703 2.844 1.00 69.19 179 ALA A C 1
ATOM 1391 O O . ALA A 1 179 ? 4.821 -10.708 1.628 1.00 69.19 179 ALA A O 1
ATOM 1392 N N . PHE A 1 180 ? 5.219 -9.583 3.541 1.00 68.62 180 PHE A N 1
ATOM 1393 C CA . PHE A 1 180 ? 5.255 -8.252 2.931 1.00 68.62 180 PHE A CA 1
ATOM 1394 C C . PHE A 1 180 ? 6.399 -8.080 1.952 1.00 68.62 180 PHE A C 1
ATOM 1396 O O . PHE A 1 180 ? 6.168 -7.734 0.799 1.00 68.62 180 PHE A O 1
ATOM 1403 N N . ILE A 1 181 ? 7.606 -8.452 2.358 1.00 70.50 181 ILE A N 1
ATOM 1404 C CA . ILE A 1 181 ? 8.758 -8.447 1.459 1.00 70.50 181 ILE A CA 1
ATOM 1405 C C . ILE A 1 181 ? 8.519 -9.379 0.259 1.00 70.50 181 ILE A C 1
ATOM 1407 O O . ILE A 1 181 ? 8.801 -8.997 -0.873 1.00 70.50 181 ILE A O 1
ATOM 1411 N N . SER A 1 182 ? 7.953 -10.572 0.476 1.00 72.38 182 SER A N 1
ATOM 1412 C CA . SER A 1 182 ? 7.659 -11.527 -0.607 1.00 72.38 182 SER A CA 1
ATOM 1413 C C . SER A 1 182 ? 6.654 -10.966 -1.614 1.00 72.38 182 SER A C 1
ATOM 1415 O O . SER A 1 182 ? 6.830 -11.123 -2.821 1.00 72.38 182 SER A O 1
ATOM 1417 N N . PHE A 1 183 ? 5.622 -10.282 -1.119 1.00 73.31 183 PHE A N 1
ATOM 1418 C CA . PHE A 1 183 ? 4.645 -9.595 -1.950 1.00 73.31 183 PHE A CA 1
ATOM 1419 C C . PHE A 1 183 ? 5.291 -8.468 -2.765 1.00 73.31 183 PHE A C 1
ATOM 1421 O O . PHE A 1 183 ? 5.113 -8.440 -3.981 1.00 73.31 183 PHE A O 1
ATOM 1428 N N . CYS A 1 184 ? 6.107 -7.610 -2.139 1.00 73.62 184 CYS A N 1
ATOM 1429 C CA . CYS A 1 184 ? 6.836 -6.554 -2.846 1.00 73.62 184 CYS A CA 1
ATOM 1430 C C . CYS A 1 184 ? 7.735 -7.126 -3.950 1.00 73.62 184 CYS A C 1
ATOM 1432 O O . CYS A 1 184 ? 7.725 -6.621 -5.064 1.00 73.62 184 CYS A O 1
ATOM 1434 N N . ILE A 1 185 ? 8.460 -8.218 -3.684 1.00 76.94 185 ILE A N 1
ATOM 1435 C CA . ILE A 1 185 ? 9.315 -8.869 -4.689 1.00 76.94 185 ILE A CA 1
ATOM 1436 C C . ILE A 1 185 ? 8.489 -9.373 -5.880 1.00 76.94 185 ILE A C 1
ATOM 1438 O O . ILE A 1 185 ? 8.868 -9.141 -7.029 1.00 76.94 185 ILE A O 1
ATOM 1442 N N . LEU A 1 186 ? 7.364 -10.048 -5.624 1.00 80.56 186 LEU A N 1
ATOM 1443 C CA . LEU A 1 186 ? 6.476 -10.535 -6.682 1.00 80.56 186 LEU A CA 1
ATOM 1444 C C . LEU A 1 186 ? 5.916 -9.376 -7.515 1.00 80.56 186 LEU A C 1
ATOM 1446 O O . LEU A 1 186 ? 5.920 -9.434 -8.743 1.00 80.56 186 LEU A O 1
ATOM 1450 N N . GLN A 1 187 ? 5.476 -8.313 -6.847 1.00 75.19 187 GLN A N 1
ATOM 1451 C CA . GLN A 1 187 ? 4.985 -7.094 -7.478 1.00 75.19 187 GLN A CA 1
ATOM 1452 C C . GLN A 1 187 ? 6.056 -6.458 -8.375 1.00 75.19 187 GLN A C 1
ATOM 1454 O O . GLN A 1 187 ? 5.790 -6.160 -9.536 1.00 75.19 187 GLN A O 1
ATOM 1459 N N . SER A 1 188 ? 7.291 -6.330 -7.896 1.00 79.12 188 SER A N 1
ATOM 1460 C CA . SER A 1 188 ? 8.404 -5.802 -8.693 1.00 79.12 188 SER A CA 1
ATOM 1461 C C . SER A 1 188 ? 8.760 -6.679 -9.881 1.00 79.12 188 SER A C 1
ATOM 1463 O O . SER A 1 188 ? 9.157 -6.164 -10.923 1.00 79.12 188 SER A O 1
ATOM 1465 N N . PHE A 1 189 ? 8.578 -7.994 -9.770 1.00 83.06 189 PHE A N 1
ATOM 1466 C CA . PHE A 1 189 ? 8.735 -8.885 -10.912 1.00 83.06 189 PHE A CA 1
ATOM 1467 C C . PHE A 1 189 ? 7.654 -8.646 -11.976 1.00 83.06 189 PHE A C 1
ATOM 1469 O O . PHE A 1 189 ? 7.966 -8.607 -13.165 1.00 83.06 189 PHE A O 1
ATOM 1476 N N . VAL A 1 190 ? 6.400 -8.421 -11.570 1.00 82.69 190 VAL A N 1
ATOM 1477 C CA . VAL A 1 190 ? 5.318 -8.046 -12.498 1.00 82.69 190 VAL A CA 1
ATOM 1478 C C . VAL A 1 190 ? 5.622 -6.711 -13.182 1.00 82.69 190 VAL A C 1
ATOM 1480 O O . VAL A 1 190 ? 5.479 -6.620 -14.402 1.00 82.69 190 VAL A O 1
ATOM 1483 N N . TYR A 1 191 ? 6.107 -5.710 -12.440 1.00 79.88 191 TYR A N 1
ATOM 1484 C CA . TYR A 1 191 ? 6.521 -4.427 -13.019 1.00 79.88 191 TYR A CA 1
ATOM 1485 C C . TYR A 1 191 ? 7.663 -4.583 -14.008 1.00 79.88 191 TYR A C 1
ATOM 1487 O O . TYR A 1 191 ? 7.571 -4.095 -15.127 1.00 79.88 191 TYR A O 1
ATOM 1495 N N . PHE A 1 192 ? 8.689 -5.354 -13.658 1.00 87.00 192 PHE A N 1
ATOM 1496 C CA . PHE A 1 192 ? 9.778 -5.658 -14.575 1.00 87.00 192 PHE A CA 1
ATOM 1497 C C . PHE A 1 192 ? 9.273 -6.251 -15.903 1.00 87.00 192 PHE A C 1
ATOM 1499 O O . PHE A 1 192 ? 9.717 -5.832 -16.972 1.00 87.00 192 PHE A O 1
ATOM 1506 N N . LEU A 1 193 ? 8.303 -7.173 -15.865 1.00 89.06 193 LEU A N 1
ATOM 1507 C CA . LEU A 1 193 ? 7.699 -7.725 -17.083 1.00 89.06 193 LEU A CA 1
ATOM 1508 C C . LEU A 1 193 ? 6.884 -6.687 -17.871 1.00 89.06 193 LEU A C 1
ATOM 1510 O O . LEU A 1 193 ? 6.944 -6.680 -19.103 1.00 89.06 193 LEU A O 1
ATOM 1514 N N . ALA A 1 194 ? 6.141 -5.811 -17.189 1.00 84.69 194 ALA A N 1
ATOM 1515 C CA . ALA A 1 194 ? 5.391 -4.730 -17.826 1.00 84.69 194 ALA A CA 1
ATOM 1516 C C . ALA A 1 194 ? 6.330 -3.731 -18.522 1.00 84.69 194 ALA A C 1
ATOM 1518 O O . ALA A 1 194 ? 6.129 -3.414 -19.697 1.00 84.69 194 ALA A O 1
ATOM 1519 N N . THR A 1 195 ? 7.403 -3.320 -17.846 1.00 88.81 195 THR A N 1
ATOM 1520 C CA . THR A 1 195 ? 8.453 -2.451 -18.389 1.00 88.81 195 THR A CA 1
ATOM 1521 C C . THR A 1 195 ? 9.101 -3.087 -19.614 1.00 88.81 195 THR A C 1
ATOM 1523 O O . THR A 1 195 ? 9.127 -2.471 -20.679 1.00 88.81 195 THR A O 1
ATOM 1526 N N . LEU A 1 196 ? 9.506 -4.362 -19.535 1.00 93.00 196 LEU A N 1
ATOM 1527 C CA . LEU A 1 196 ? 10.060 -5.080 -20.687 1.00 93.00 196 LEU A CA 1
ATOM 1528 C C . LEU A 1 196 ? 9.103 -5.112 -21.884 1.00 93.00 196 LEU A C 1
ATOM 1530 O O . LEU A 1 196 ? 9.547 -5.007 -23.030 1.00 93.00 196 LEU A O 1
ATOM 1534 N N . LEU A 1 197 ? 7.801 -5.271 -21.641 1.00 90.94 197 LEU A N 1
ATOM 1535 C CA . LEU A 1 197 ? 6.791 -5.271 -22.694 1.00 90.94 197 LEU A CA 1
ATOM 1536 C C . LEU A 1 197 ? 6.682 -3.890 -23.355 1.00 90.94 197 LEU A C 1
ATOM 1538 O O . LEU A 1 197 ? 6.770 -3.785 -24.581 1.00 90.94 197 LEU A O 1
ATOM 1542 N N . ILE A 1 198 ? 6.511 -2.836 -22.556 1.00 89.88 198 ILE A N 1
ATOM 1543 C CA . ILE A 1 198 ? 6.320 -1.458 -23.029 1.00 89.88 198 ILE A CA 1
ATOM 1544 C C . ILE A 1 198 ? 7.575 -0.958 -23.742 1.00 89.88 198 ILE A C 1
ATOM 1546 O O . ILE A 1 198 ? 7.522 -0.513 -24.893 1.00 89.88 198 ILE A O 1
ATOM 1550 N N . GLU A 1 199 ? 8.727 -1.078 -23.097 1.00 93.69 199 GLU A N 1
ATOM 1551 C CA . GLU A 1 199 ? 9.991 -0.652 -23.675 1.00 93.69 199 GLU A CA 1
ATOM 1552 C C . GLU A 1 199 ? 10.404 -1.539 -24.847 1.00 93.69 199 GLU A C 1
ATOM 1554 O O . GLU A 1 199 ? 10.998 -1.047 -25.804 1.00 93.69 199 GLU A O 1
ATOM 1559 N N . GLY A 1 200 ? 10.017 -2.817 -24.850 1.00 94.44 200 GLY A N 1
ATOM 1560 C CA . GLY A 1 200 ? 10.177 -3.721 -25.986 1.00 94.44 200 GLY A CA 1
ATOM 1561 C C . GLY A 1 200 ? 9.378 -3.272 -27.213 1.00 94.44 200 GLY A C 1
ATOM 1562 O O . GLY A 1 200 ? 9.897 -3.301 -28.336 1.00 94.44 200 GLY A O 1
ATOM 1563 N N . ILE A 1 201 ? 8.148 -2.780 -27.021 1.00 90.62 201 ILE A N 1
ATOM 1564 C CA . ILE A 1 201 ? 7.363 -2.138 -28.087 1.00 90.62 201 ILE A CA 1
ATOM 1565 C C . ILE A 1 201 ? 8.111 -0.905 -28.602 1.00 90.62 201 ILE A C 1
ATOM 1567 O O . ILE A 1 201 ? 8.291 -0.753 -29.810 1.00 90.62 201 ILE A O 1
ATOM 1571 N N . ILE A 1 202 ? 8.635 -0.059 -27.716 1.00 91.56 202 ILE A N 1
ATOM 1572 C CA . ILE A 1 202 ? 9.414 1.123 -28.111 1.00 91.56 202 ILE A CA 1
ATOM 1573 C C . ILE A 1 202 ? 10.709 0.709 -28.839 1.00 91.56 202 ILE A C 1
ATOM 1575 O O . ILE A 1 202 ? 11.069 1.298 -29.860 1.00 91.56 202 ILE A O 1
ATOM 1579 N N . LEU A 1 203 ? 11.374 -0.364 -28.412 1.00 94.25 203 LEU A N 1
ATOM 1580 C CA . LEU A 1 203 ? 12.576 -0.916 -29.041 1.00 94.25 203 LEU A CA 1
ATOM 1581 C C . LEU A 1 203 ? 12.277 -1.376 -30.477 1.00 94.25 203 LEU A C 1
ATOM 1583 O O . LEU A 1 203 ? 13.056 -1.108 -31.403 1.00 94.25 203 LEU A O 1
ATOM 1587 N N . LEU A 1 204 ? 11.121 -2.015 -30.692 1.00 92.56 204 LEU A N 1
ATOM 1588 C CA . LEU A 1 204 ? 10.601 -2.368 -32.017 1.00 92.56 204 LEU A CA 1
ATOM 1589 C C . LEU A 1 204 ? 10.345 -1.120 -32.872 1.00 92.56 204 LEU A C 1
ATOM 1591 O O . LEU A 1 204 ? 10.777 -1.075 -34.027 1.00 92.56 204 LEU A O 1
ATOM 1595 N N . CYS A 1 205 ? 9.721 -0.086 -32.305 1.00 87.75 205 CYS A N 1
ATOM 1596 C CA . CYS A 1 205 ? 9.447 1.194 -32.967 1.00 87.75 205 CYS A CA 1
ATOM 1597 C C . CYS A 1 205 ? 10.730 1.915 -33.408 1.00 87.75 205 CYS A C 1
ATOM 1599 O O . CYS A 1 205 ? 10.802 2.496 -34.497 1.00 87.75 205 CYS A O 1
ATOM 1601 N N . PHE A 1 206 ? 11.787 1.814 -32.602 1.00 90.94 206 PHE A N 1
ATOM 1602 C CA . PHE A 1 206 ? 13.113 2.315 -32.945 1.00 90.94 206 PHE A CA 1
ATOM 1603 C C . PHE A 1 206 ? 13.868 1.384 -33.907 1.00 90.94 206 PHE A C 1
ATOM 1605 O O . PHE A 1 206 ? 14.857 1.801 -34.507 1.00 90.94 206 PHE A O 1
ATOM 1612 N N . GLY A 1 207 ? 13.385 0.170 -34.178 1.00 90.31 207 GLY A N 1
ATOM 1613 C CA . GLY A 1 207 ? 14.033 -0.788 -35.080 1.00 90.31 207 GLY A CA 1
ATOM 1614 C C . GLY A 1 207 ? 15.297 -1.420 -34.489 1.00 90.31 207 GLY A C 1
ATOM 1615 O O . GLY A 1 207 ? 16.180 -1.844 -35.242 1.00 90.31 207 GLY A O 1
ATOM 1616 N N . LEU A 1 208 ? 15.369 -1.456 -33.158 1.00 93.50 208 LEU A N 1
ATOM 1617 C CA . LEU A 1 208 ? 16.477 -1.958 -32.345 1.00 93.50 208 LEU A CA 1
ATOM 1618 C C . LEU A 1 208 ? 16.243 -3.388 -31.833 1.00 93.50 208 LEU A C 1
ATOM 1620 O O . LEU A 1 208 ? 17.102 -3.947 -31.157 1.00 93.50 208 LEU A O 1
ATOM 1624 N N . PHE A 1 209 ? 15.112 -4.009 -32.186 1.00 91.94 209 PHE A N 1
ATOM 1625 C CA . PHE A 1 209 ? 14.823 -5.408 -31.869 1.00 91.94 209 PHE A CA 1
ATOM 1626 C C . PHE A 1 209 ? 15.740 -6.345 -32.674 1.00 91.94 209 PHE A C 1
ATOM 1628 O O . PHE A 1 209 ? 15.424 -6.788 -33.782 1.00 91.94 209 PHE A O 1
ATOM 1635 N N . ARG A 1 210 ? 16.946 -6.563 -32.145 1.00 93.62 210 ARG A N 1
ATOM 1636 C CA . ARG A 1 210 ? 18.039 -7.326 -32.757 1.00 93.62 210 ARG A CA 1
ATOM 1637 C C . ARG A 1 210 ? 18.609 -8.312 -31.743 1.00 93.62 210 ARG A C 1
ATOM 1639 O O . ARG A 1 210 ? 18.801 -7.907 -30.600 1.00 93.62 210 ARG A O 1
ATOM 1646 N N . PRO A 1 211 ? 18.994 -9.539 -32.140 1.00 92.12 211 PRO A N 1
ATOM 1647 C CA . PRO A 1 211 ? 19.569 -10.524 -31.216 1.00 92.12 211 PRO A CA 1
ATOM 1648 C C . PRO A 1 211 ? 20.735 -9.976 -30.380 1.00 92.12 211 PRO A C 1
ATOM 1650 O O . PRO A 1 211 ? 20.783 -10.175 -29.172 1.00 92.12 211 PRO A O 1
ATOM 1653 N N . LYS A 1 212 ? 21.621 -9.186 -31.003 1.00 93.69 212 LYS A N 1
ATOM 1654 C CA . LYS A 1 212 ? 22.764 -8.540 -30.335 1.00 93.69 212 LYS A CA 1
ATOM 1655 C C . LYS A 1 212 ? 22.384 -7.404 -29.378 1.00 93.69 212 LYS A C 1
ATOM 1657 O O . LYS A 1 212 ? 23.211 -6.996 -28.575 1.00 93.69 212 LYS A O 1
ATOM 1662 N N . SER A 1 213 ? 21.171 -6.866 -29.478 1.00 94.94 213 SER A N 1
ATOM 1663 C CA . SER A 1 213 ? 20.672 -5.762 -28.649 1.00 94.94 213 SER A CA 1
ATOM 1664 C C . SER A 1 213 ? 19.748 -6.230 -27.530 1.00 94.94 213 SER A C 1
ATOM 1666 O O . SER A 1 213 ? 19.765 -5.622 -26.467 1.00 94.94 213 SER A O 1
ATOM 1668 N N . ILE A 1 214 ? 18.997 -7.318 -27.739 1.00 95.12 214 ILE A N 1
ATOM 1669 C CA . ILE A 1 214 ? 18.012 -7.832 -26.776 1.00 95.12 214 ILE A CA 1
ATOM 1670 C C . ILE A 1 214 ? 18.661 -8.135 -25.422 1.00 95.12 214 ILE A C 1
ATOM 1672 O O . ILE A 1 214 ? 18.138 -7.702 -24.405 1.00 95.12 214 ILE A O 1
ATOM 1676 N N . GLY A 1 215 ? 19.822 -8.800 -25.396 1.00 96.19 215 GLY A N 1
ATOM 1677 C CA . GLY A 1 215 ? 20.502 -9.114 -24.133 1.00 96.19 215 GLY A CA 1
ATOM 1678 C C . GLY A 1 215 ? 20.888 -7.867 -23.329 1.00 96.19 215 GLY A C 1
ATOM 1679 O O . GLY A 1 215 ? 20.677 -7.824 -22.123 1.00 96.19 215 GLY A O 1
ATOM 1680 N N . TRP A 1 216 ? 21.393 -6.824 -23.997 1.00 96.38 216 TRP A N 1
ATOM 1681 C CA . TRP A 1 216 ? 21.739 -5.559 -23.339 1.00 96.38 216 TRP A CA 1
ATOM 1682 C C . TRP A 1 216 ? 20.511 -4.777 -22.881 1.00 96.38 216 TRP A C 1
ATOM 1684 O O . TRP A 1 216 ? 20.555 -4.169 -21.819 1.00 96.38 216 TRP A O 1
ATOM 1694 N N . PHE A 1 217 ? 19.438 -4.805 -23.670 1.00 96.31 217 PHE A N 1
ATOM 1695 C CA . PHE A 1 217 ? 18.156 -4.203 -23.319 1.00 96.31 217 PHE A CA 1
ATOM 1696 C C . PHE A 1 217 ? 17.561 -4.854 -22.061 1.00 96.31 217 PHE A C 1
ATOM 1698 O O . PHE A 1 217 ? 17.329 -4.165 -21.074 1.00 96.31 217 PHE A O 1
ATOM 1705 N N . VAL A 1 218 ? 17.415 -6.184 -22.057 1.00 96.56 218 VAL A N 1
ATOM 1706 C CA . VAL A 1 218 ? 16.860 -6.925 -20.913 1.00 96.56 218 VAL A CA 1
ATOM 1707 C C . VAL A 1 218 ? 17.726 -6.748 -19.666 1.00 96.56 218 VAL A C 1
ATOM 1709 O O . VAL A 1 218 ? 17.194 -6.557 -18.578 1.00 96.56 218 VAL A O 1
ATOM 1712 N N . LEU A 1 219 ? 19.056 -6.776 -19.813 1.00 96.50 219 LEU A N 1
ATOM 1713 C CA . LEU A 1 219 ? 19.969 -6.587 -18.688 1.00 96.50 219 LEU A CA 1
ATOM 1714 C C . LEU A 1 219 ? 19.884 -5.175 -18.095 1.00 96.50 219 LEU A C 1
ATOM 1716 O O . LEU A 1 219 ? 19.888 -5.047 -16.874 1.00 96.50 219 LEU A O 1
ATOM 1720 N N . ALA A 1 220 ? 19.804 -4.135 -18.934 1.00 95.25 220 ALA A N 1
ATOM 1721 C CA . ALA A 1 220 ? 19.656 -2.760 -18.459 1.00 95.25 220 ALA A CA 1
ATOM 1722 C C . ALA A 1 220 ? 18.372 -2.617 -17.633 1.00 95.25 220 ALA A C 1
ATOM 1724 O O . ALA A 1 220 ? 18.469 -2.262 -16.464 1.00 95.25 220 ALA A O 1
ATOM 1725 N N . ASN A 1 221 ? 17.232 -3.035 -1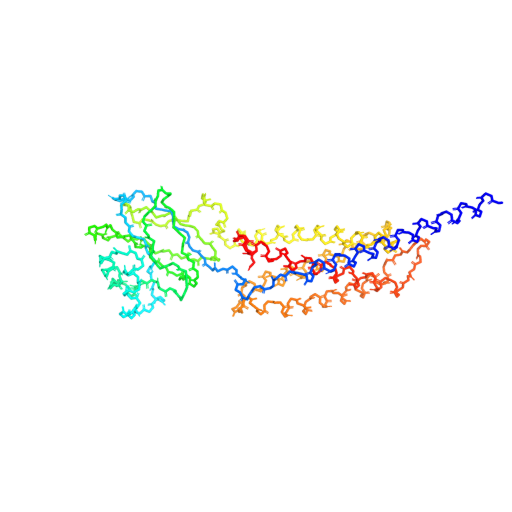8.194 1.00 93.56 221 ASN A N 1
ATOM 1726 C CA . ASN A 1 221 ? 15.937 -3.035 -17.510 1.00 93.56 221 ASN A CA 1
ATOM 1727 C C . ASN A 1 221 ? 15.950 -3.860 -16.212 1.00 93.56 221 ASN A C 1
ATOM 1729 O O . ASN A 1 221 ? 15.345 -3.466 -15.223 1.00 93.56 221 ASN A O 1
ATOM 1733 N N . PHE A 1 222 ? 16.633 -5.011 -16.181 1.00 94.81 222 PHE A N 1
ATOM 1734 C CA . PHE A 1 222 ? 16.714 -5.835 -14.970 1.00 94.81 222 PHE A CA 1
ATOM 1735 C C . PHE A 1 222 ? 17.466 -5.112 -13.849 1.00 94.81 222 PHE A C 1
ATOM 1737 O O . PHE A 1 222 ? 17.011 -5.083 -12.706 1.00 94.81 222 PHE A O 1
ATOM 1744 N N . VAL A 1 223 ? 18.609 -4.502 -14.175 1.00 95.00 223 VAL A N 1
ATOM 1745 C CA . VAL A 1 223 ? 19.423 -3.765 -13.201 1.00 95.00 223 VAL A CA 1
ATOM 1746 C C . VAL A 1 223 ? 18.698 -2.511 -12.716 1.00 95.00 223 VAL A C 1
ATOM 1748 O O . VAL A 1 223 ? 18.698 -2.234 -11.519 1.00 95.00 223 VAL A O 1
ATOM 1751 N N . THR A 1 224 ? 18.066 -1.756 -13.612 1.00 93.44 224 THR A N 1
ATOM 1752 C CA . THR A 1 224 ? 17.365 -0.521 -13.244 1.00 93.44 224 THR A CA 1
ATOM 1753 C C . THR A 1 224 ? 16.100 -0.790 -12.446 1.00 93.44 224 THR A C 1
ATOM 1755 O O . THR A 1 224 ? 15.892 -0.140 -11.422 1.00 93.44 224 THR A O 1
ATOM 1758 N N . GLN A 1 225 ? 15.332 -1.821 -12.801 1.00 89.31 225 GLN A N 1
ATOM 1759 C CA . GLN A 1 225 ? 14.179 -2.246 -12.005 1.00 89.31 225 GLN A CA 1
ATOM 1760 C C . GLN A 1 225 ? 14.582 -2.797 -10.635 1.00 89.31 225 GLN A C 1
ATOM 1762 O O . GLN A 1 225 ? 13.865 -2.596 -9.658 1.00 89.31 225 GLN A O 1
ATOM 1767 N N . PHE A 1 226 ? 15.757 -3.422 -10.506 1.00 91.19 226 PHE A N 1
ATOM 1768 C CA . PHE A 1 226 ? 16.288 -3.789 -9.192 1.00 91.19 226 PHE A CA 1
ATOM 1769 C C . PHE A 1 226 ? 16.570 -2.554 -8.317 1.00 91.19 226 PHE A C 1
ATOM 1771 O O . PHE A 1 226 ? 16.214 -2.549 -7.138 1.00 91.19 226 PHE A O 1
ATOM 1778 N N . ILE A 1 227 ? 17.161 -1.496 -8.888 1.00 92.12 227 ILE A N 1
ATOM 1779 C CA . ILE A 1 227 ? 17.424 -0.228 -8.184 1.00 92.12 227 ILE A CA 1
ATOM 1780 C C . ILE A 1 227 ? 16.108 0.429 -7.747 1.00 92.12 227 ILE A C 1
ATOM 1782 O O . ILE A 1 227 ? 15.972 0.806 -6.582 1.00 92.12 227 ILE A O 1
ATOM 1786 N N . LEU A 1 228 ? 15.135 0.524 -8.658 1.00 87.88 228 LEU A N 1
ATOM 1787 C CA . LEU A 1 228 ? 13.826 1.111 -8.376 1.00 87.88 228 LEU A CA 1
ATOM 1788 C C . LEU A 1 228 ? 13.066 0.323 -7.304 1.00 87.88 228 LEU A C 1
ATOM 1790 O O . LEU A 1 228 ? 12.518 0.903 -6.370 1.00 87.88 228 LEU A O 1
ATOM 1794 N N . ASN A 1 229 ? 13.085 -1.009 -7.394 1.00 84.81 229 ASN A N 1
ATOM 1795 C CA . ASN A 1 229 ? 12.476 -1.883 -6.399 1.00 84.81 229 ASN A CA 1
ATOM 1796 C C . ASN A 1 229 ? 13.097 -1.680 -5.011 1.00 84.81 229 ASN A C 1
ATOM 1798 O O . ASN A 1 229 ? 12.382 -1.492 -4.028 1.00 84.81 229 ASN A O 1
ATOM 1802 N N . PHE A 1 230 ? 14.429 -1.676 -4.925 1.00 86.56 230 PHE A N 1
ATOM 1803 C CA . PHE A 1 230 ? 15.111 -1.450 -3.656 1.00 86.56 230 PHE A CA 1
ATOM 1804 C C . PHE A 1 230 ? 14.727 -0.097 -3.043 1.00 86.56 230 PHE A C 1
ATOM 1806 O O . PHE A 1 230 ? 14.428 -0.031 -1.850 1.00 86.56 230 PHE A O 1
ATOM 1813 N N . PHE A 1 231 ? 14.675 0.961 -3.858 1.00 86.25 231 PHE A N 1
ATOM 1814 C CA . PHE A 1 231 ? 14.196 2.274 -3.429 1.00 86.25 231 PHE A CA 1
ATOM 1815 C C . PHE A 1 231 ? 12.760 2.210 -2.887 1.00 86.25 231 PHE A C 1
ATOM 1817 O O . PHE A 1 231 ? 12.513 2.693 -1.783 1.00 86.25 231 PHE A O 1
ATOM 1824 N N . ASN A 1 232 ? 11.839 1.570 -3.612 1.00 79.56 232 ASN A N 1
ATOM 1825 C CA . ASN A 1 232 ? 10.437 1.458 -3.208 1.00 79.56 232 ASN A CA 1
ATOM 1826 C C . ASN A 1 232 ? 10.281 0.717 -1.874 1.00 79.56 232 ASN A C 1
ATOM 1828 O O . ASN A 1 232 ? 9.616 1.221 -0.970 1.00 79.56 232 ASN A O 1
ATOM 1832 N N . ILE A 1 233 ? 10.944 -0.433 -1.709 1.00 76.44 233 ILE A N 1
ATOM 1833 C CA . ILE A 1 233 ? 10.915 -1.195 -0.452 1.00 76.44 233 ILE A CA 1
ATOM 1834 C C . ILE A 1 233 ? 11.505 -0.367 0.692 1.00 76.44 233 ILE A C 1
ATOM 1836 O O . ILE A 1 233 ? 10.920 -0.315 1.771 1.00 76.44 233 ILE A O 1
ATOM 1840 N N . ALA A 1 234 ? 12.644 0.296 0.477 1.00 80.06 234 ALA A N 1
ATOM 1841 C CA . ALA A 1 234 ? 13.274 1.120 1.504 1.00 80.06 234 ALA A CA 1
ATOM 1842 C C . ALA A 1 234 ? 12.381 2.298 1.925 1.00 80.06 234 ALA A C 1
ATOM 1844 O O . ALA A 1 234 ? 12.300 2.605 3.115 1.00 80.06 234 ALA A O 1
ATOM 1845 N N . PHE A 1 235 ? 11.685 2.927 0.973 1.00 76.06 235 PHE A N 1
ATOM 1846 C CA . PHE A 1 235 ? 10.821 4.076 1.231 1.00 76.06 235 PHE A CA 1
ATOM 1847 C C . PHE A 1 235 ? 9.632 3.727 2.137 1.00 76.06 235 PHE A C 1
ATOM 1849 O O . PHE A 1 235 ? 9.293 4.520 3.012 1.00 76.06 235 PHE A O 1
ATOM 1856 N N . VAL A 1 236 ? 9.057 2.523 2.007 1.00 68.62 236 VAL A N 1
ATOM 1857 C CA . VAL A 1 236 ? 7.954 2.046 2.871 1.00 68.62 236 VAL A CA 1
ATOM 1858 C C . VAL A 1 236 ? 8.321 2.077 4.359 1.00 68.62 236 VAL A C 1
ATOM 1860 O O . VAL A 1 236 ? 7.463 2.301 5.213 1.00 68.62 236 VAL A O 1
ATOM 1863 N N . PHE A 1 237 ? 9.594 1.858 4.694 1.00 66.56 237 PHE A N 1
ATOM 1864 C CA . PHE A 1 237 ? 10.061 1.839 6.082 1.00 66.56 237 PHE A CA 1
ATOM 1865 C C . PHE A 1 237 ? 10.518 3.213 6.595 1.00 66.56 237 PHE A C 1
ATOM 1867 O O . PHE A 1 237 ? 10.908 3.325 7.759 1.00 66.56 237 PHE A O 1
ATOM 1874 N N . MET A 1 238 ? 10.469 4.262 5.769 1.00 69.12 238 MET A N 1
ATOM 1875 C CA . MET A 1 238 ? 10.818 5.617 6.191 1.00 69.12 238 MET A CA 1
ATOM 1876 C C . MET A 1 238 ? 9.615 6.335 6.823 1.00 69.12 238 MET A C 1
ATOM 1878 O O . MET A 1 238 ? 8.492 6.211 6.336 1.00 69.12 238 MET A O 1
ATOM 1882 N N . PRO A 1 239 ? 9.818 7.162 7.867 1.00 64.31 239 PRO A N 1
ATOM 1883 C CA . PRO A 1 239 ? 8.756 7.948 8.498 1.00 64.31 239 PRO A CA 1
ATOM 1884 C C . PRO A 1 239 ? 8.406 9.206 7.677 1.00 64.31 239 PRO A C 1
ATOM 1886 O O . PRO A 1 239 ? 8.317 10.309 8.213 1.00 64.31 239 PRO A O 1
ATOM 1889 N N . ILE A 1 240 ? 8.253 9.067 6.357 1.00 62.75 240 ILE A N 1
ATOM 1890 C CA . ILE A 1 240 ? 7.957 10.170 5.439 1.00 62.75 240 ILE A CA 1
ATOM 1891 C C . ILE A 1 240 ? 6.498 10.045 4.985 1.00 62.75 240 ILE A C 1
ATOM 1893 O O . ILE A 1 240 ? 6.091 8.976 4.531 1.00 62.75 240 ILE A O 1
ATOM 1897 N N . PRO A 1 241 ? 5.686 11.116 5.065 1.00 59.56 241 PRO A N 1
ATOM 1898 C CA . PRO A 1 241 ? 4.321 11.077 4.554 1.00 59.56 241 PRO A CA 1
ATOM 1899 C C . PRO A 1 241 ? 4.287 10.688 3.071 1.00 59.56 241 PRO A C 1
ATOM 1901 O O . PRO A 1 241 ? 4.990 11.295 2.263 1.00 59.56 241 PRO A O 1
ATOM 1904 N N . GLY A 1 242 ? 3.421 9.737 2.702 1.00 61.91 242 GLY A N 1
ATOM 1905 C CA . GLY A 1 242 ? 3.360 9.165 1.347 1.00 61.91 242 GLY A CA 1
ATOM 1906 C C . GLY A 1 242 ? 3.190 10.192 0.220 1.00 61.91 242 GLY A C 1
ATOM 1907 O O . GLY A 1 242 ? 3.708 10.001 -0.871 1.00 61.91 242 GLY A O 1
ATOM 1908 N N . ARG A 1 243 ? 2.584 11.357 0.492 1.00 62.25 243 ARG A N 1
ATOM 1909 C CA . ARG A 1 243 ? 2.498 12.472 -0.475 1.00 62.25 243 ARG A CA 1
ATOM 1910 C C . ARG A 1 243 ? 3.858 12.987 -0.966 1.00 62.25 243 ARG A C 1
ATOM 1912 O O . ARG A 1 243 ? 3.932 13.572 -2.040 1.00 62.25 243 ARG A O 1
ATOM 1919 N N . TYR A 1 244 ? 4.925 12.787 -0.190 1.00 71.25 244 TYR A N 1
ATOM 1920 C CA . TYR A 1 244 ? 6.285 13.169 -0.566 1.00 71.25 244 TYR A CA 1
ATOM 1921 C C . TYR A 1 244 ? 7.041 12.056 -1.296 1.00 71.25 244 TYR A C 1
ATOM 1923 O O . TYR A 1 244 ? 8.195 12.279 -1.625 1.00 71.25 244 TYR A O 1
ATOM 1931 N N . TYR A 1 245 ? 6.430 10.895 -1.564 1.00 75.81 245 TYR A N 1
ATOM 1932 C CA . TYR A 1 245 ? 7.039 9.787 -2.315 1.00 75.81 245 TYR A CA 1
ATOM 1933 C C . TYR A 1 245 ? 7.405 10.170 -3.753 1.00 75.81 245 TYR A C 1
ATOM 1935 O O . TYR A 1 245 ? 8.472 9.813 -4.247 1.00 75.81 245 TYR A O 1
ATOM 1943 N N . TYR A 1 246 ? 6.552 10.952 -4.417 1.00 76.75 246 TYR A N 1
ATOM 1944 C CA . TYR A 1 246 ? 6.699 11.229 -5.846 1.00 76.75 246 TYR A CA 1
ATOM 1945 C C . TYR A 1 246 ? 7.945 12.055 -6.190 1.00 76.75 246 TYR A C 1
ATOM 1947 O O . TYR A 1 246 ? 8.533 11.851 -7.244 1.00 76.75 246 TYR A O 1
ATOM 1955 N N . ILE A 1 247 ? 8.394 12.954 -5.308 1.00 82.19 247 ILE A N 1
ATOM 1956 C CA . ILE A 1 247 ? 9.604 13.765 -5.536 1.00 82.19 247 ILE A CA 1
ATOM 1957 C C . ILE A 1 247 ? 10.876 12.891 -5.592 1.00 82.19 247 ILE A C 1
ATOM 1959 O O . ILE A 1 247 ? 11.559 12.920 -6.616 1.00 82.19 247 ILE A O 1
ATOM 1963 N N . PRO A 1 248 ? 11.229 12.110 -4.551 1.00 83.69 248 PRO A N 1
ATOM 1964 C CA . PRO A 1 248 ? 12.376 11.215 -4.596 1.00 83.69 248 PRO A CA 1
ATOM 1965 C C . PRO A 1 248 ? 12.205 10.110 -5.641 1.00 83.69 248 PRO A C 1
ATOM 1967 O O . PRO A 1 248 ? 13.196 9.758 -6.272 1.00 83.69 248 PRO A O 1
ATOM 1970 N N . TRP A 1 249 ? 10.983 9.626 -5.895 1.00 86.12 249 TRP A N 1
ATOM 1971 C CA . TRP A 1 249 ? 10.728 8.679 -6.985 1.00 86.12 249 TRP A CA 1
ATOM 1972 C C . TRP A 1 249 ? 11.106 9.272 -8.357 1.00 86.12 249 TRP A C 1
ATOM 1974 O O . TRP A 1 249 ? 11.909 8.672 -9.065 1.00 86.12 249 TRP A O 1
ATOM 1984 N N . ILE A 1 250 ? 10.670 10.501 -8.684 1.00 86.56 250 ILE A N 1
ATOM 1985 C CA . ILE A 1 250 ? 11.068 11.206 -9.924 1.00 86.56 250 ILE A CA 1
ATOM 1986 C C . ILE A 1 250 ? 12.594 11.353 -10.024 1.00 86.56 250 ILE A C 1
ATOM 1988 O O . ILE A 1 250 ? 13.165 11.211 -11.107 1.00 86.56 250 ILE A O 1
ATOM 1992 N N . LEU A 1 251 ? 13.276 11.644 -8.912 1.00 91.25 251 LEU A N 1
ATOM 1993 C CA . LEU A 1 251 ? 14.738 11.763 -8.901 1.00 91.25 251 LEU A CA 1
ATOM 1994 C C . LEU A 1 251 ? 15.424 10.422 -9.191 1.00 91.25 251 LEU A C 1
ATOM 1996 O O . LEU A 1 251 ? 16.397 10.389 -9.945 1.00 91.25 251 LEU A O 1
ATOM 2000 N N . VAL A 1 252 ? 14.919 9.325 -8.625 1.00 92.06 252 VAL A N 1
ATOM 2001 C CA . VAL A 1 252 ? 15.433 7.973 -8.884 1.00 92.06 252 VAL A CA 1
ATOM 2002 C C . VAL A 1 252 ? 15.200 7.574 -10.339 1.00 92.06 252 VAL A C 1
ATOM 2004 O O . VAL A 1 252 ? 16.142 7.120 -10.984 1.00 92.06 252 VAL A O 1
ATOM 2007 N N . GLU A 1 253 ? 14.015 7.831 -10.894 1.00 91.75 253 GLU A N 1
ATOM 2008 C CA . GLU A 1 253 ? 13.712 7.595 -12.314 1.00 91.75 253 GLU A CA 1
ATOM 2009 C C . GLU A 1 253 ? 14.620 8.404 -13.251 1.00 91.75 253 GLU A C 1
ATOM 2011 O O . GLU A 1 253 ? 15.115 7.902 -14.265 1.00 91.75 253 GLU A O 1
ATOM 2016 N N . ALA A 1 254 ? 14.920 9.658 -12.896 1.00 92.81 254 ALA A N 1
ATOM 2017 C CA . ALA A 1 254 ? 15.865 10.475 -13.650 1.00 92.81 254 ALA A CA 1
ATOM 2018 C C . ALA A 1 254 ? 17.282 9.874 -13.625 1.00 92.81 254 ALA A C 1
ATOM 2020 O O . ALA A 1 254 ? 17.956 9.829 -14.657 1.00 92.81 254 ALA A O 1
ATOM 2021 N N . ILE A 1 255 ? 17.735 9.371 -12.471 1.00 95.69 255 ILE A N 1
ATOM 2022 C CA . ILE A 1 255 ? 19.029 8.684 -12.336 1.00 95.69 255 ILE A CA 1
ATOM 2023 C C . ILE A 1 255 ? 19.043 7.385 -13.153 1.00 95.69 255 ILE A C 1
ATOM 2025 O O . ILE A 1 255 ? 20.001 7.142 -13.888 1.00 95.69 255 ILE A O 1
ATOM 2029 N N . ILE A 1 256 ? 17.981 6.583 -13.073 1.00 95.31 256 ILE A N 1
ATOM 2030 C CA . ILE A 1 256 ? 17.797 5.356 -13.858 1.00 95.31 256 ILE A CA 1
ATOM 2031 C C . ILE A 1 256 ? 17.890 5.663 -15.354 1.00 95.31 256 ILE A C 1
ATOM 2033 O O . ILE A 1 256 ? 18.713 5.070 -16.053 1.00 95.31 256 ILE A O 1
ATOM 2037 N N . THR A 1 257 ? 17.164 6.680 -15.819 1.00 95.31 257 THR A N 1
ATOM 2038 C CA . THR A 1 257 ? 17.204 7.127 -17.215 1.00 95.31 257 THR A CA 1
ATOM 2039 C C . THR A 1 257 ? 18.631 7.486 -17.643 1.00 95.31 257 THR A C 1
ATOM 2041 O O . THR A 1 257 ? 19.075 7.119 -18.734 1.00 95.31 257 THR A O 1
ATOM 2044 N N . LEU A 1 258 ? 19.394 8.185 -16.794 1.00 96.62 258 LEU A N 1
ATOM 2045 C CA . LEU A 1 258 ? 20.790 8.528 -17.082 1.00 96.62 258 LEU A CA 1
ATOM 2046 C C . LEU A 1 258 ? 21.689 7.284 -17.172 1.00 96.62 258 LEU A C 1
ATOM 2048 O O . LEU A 1 258 ? 22.526 7.208 -18.082 1.00 96.62 258 LEU A O 1
ATOM 2052 N N . ILE A 1 259 ? 21.508 6.311 -16.272 1.00 96.12 259 ILE A N 1
ATOM 2053 C CA . ILE A 1 259 ? 22.222 5.025 -16.283 1.00 96.12 259 ILE A CA 1
ATOM 2054 C C . ILE A 1 259 ? 21.937 4.281 -17.592 1.00 96.12 259 ILE A C 1
ATOM 2056 O O . ILE A 1 259 ? 22.875 3.895 -18.300 1.00 96.12 259 ILE A O 1
ATOM 2060 N N . GLU A 1 260 ? 20.664 4.139 -17.965 1.00 96.25 260 GLU A N 1
ATOM 2061 C CA . GLU A 1 260 ? 20.267 3.447 -19.191 1.00 96.25 260 GLU A CA 1
ATOM 2062 C C . GLU A 1 260 ? 20.783 4.149 -20.440 1.00 96.25 260 GLU A C 1
ATOM 2064 O O . GLU A 1 260 ? 21.339 3.503 -21.330 1.00 96.25 260 GLU A O 1
ATOM 2069 N N . VAL A 1 261 ? 20.685 5.480 -20.506 1.00 96.75 261 VAL A N 1
ATOM 2070 C CA . VAL A 1 261 ? 21.250 6.260 -21.612 1.00 96.75 261 VAL A CA 1
ATOM 2071 C C . VAL A 1 261 ? 22.744 5.996 -21.739 1.00 96.75 261 VAL A C 1
ATOM 2073 O O . VAL A 1 261 ? 23.234 5.757 -22.848 1.00 96.75 261 VAL A O 1
ATOM 2076 N N . PHE A 1 262 ? 23.497 6.055 -20.638 1.00 95.75 262 PHE A N 1
ATOM 2077 C CA . PHE A 1 262 ? 24.942 5.860 -20.682 1.00 95.75 262 PHE A CA 1
ATOM 2078 C C . PHE A 1 262 ? 25.312 4.457 -21.173 1.00 95.75 262 PHE A C 1
ATOM 2080 O O . PHE A 1 262 ? 26.233 4.320 -21.988 1.00 95.75 262 PHE A O 1
ATOM 2087 N N . TRP A 1 263 ? 24.560 3.450 -20.733 1.00 95.19 263 TRP A N 1
ATOM 2088 C CA . TRP A 1 263 ? 24.766 2.053 -21.083 1.00 95.19 263 TRP A CA 1
ATOM 2089 C C . TRP A 1 263 ? 24.331 1.751 -22.524 1.00 95.19 263 TRP A C 1
ATOM 2091 O O . TRP A 1 263 ? 25.141 1.359 -23.373 1.00 95.19 263 TRP A O 1
ATOM 2101 N N . LEU A 1 264 ? 23.055 1.957 -22.835 1.00 96.50 264 LEU A N 1
ATOM 2102 C CA . LEU A 1 264 ? 22.415 1.498 -24.063 1.00 96.50 264 LEU A CA 1
ATOM 2103 C C . LEU A 1 264 ? 22.876 2.275 -25.296 1.00 96.50 264 LEU A C 1
ATOM 2105 O O . LEU A 1 264 ? 22.958 1.693 -26.385 1.00 96.50 264 LEU A O 1
ATOM 2109 N N . LYS A 1 265 ? 23.285 3.548 -25.150 1.00 96.06 265 LYS A N 1
ATOM 2110 C CA . LYS A 1 265 ? 23.725 4.366 -26.296 1.00 96.06 265 LYS A CA 1
ATOM 2111 C C . LYS A 1 265 ? 24.862 3.729 -27.098 1.00 96.06 265 LYS A C 1
ATOM 2113 O O . LYS A 1 265 ? 24.923 3.938 -28.309 1.00 96.06 265 LYS A O 1
ATOM 2118 N N . LYS A 1 266 ? 25.721 2.934 -26.443 1.00 95.19 266 LYS A N 1
ATOM 2119 C CA . LYS A 1 266 ? 26.877 2.247 -27.048 1.00 95.19 266 LYS A CA 1
ATOM 2120 C C . LYS A 1 266 ? 26.668 0.747 -27.304 1.00 95.19 266 LYS A C 1
ATOM 2122 O O . LYS A 1 266 ? 27.559 0.119 -27.864 1.00 95.19 266 LYS A O 1
ATOM 2127 N N . LYS A 1 267 ? 25.553 0.152 -26.865 1.00 95.94 267 LYS A N 1
ATOM 2128 C CA . LYS A 1 267 ? 25.325 -1.307 -26.932 1.00 95.94 267 LYS A CA 1
ATOM 2129 C C . LYS A 1 267 ? 24.228 -1.714 -27.911 1.00 95.94 267 LYS A C 1
ATOM 2131 O O . LYS A 1 267 ? 24.264 -2.819 -28.446 1.00 95.94 267 LYS A O 1
ATOM 2136 N N . LEU A 1 268 ? 23.265 -0.830 -28.158 1.00 96.31 268 LEU A N 1
ATOM 2137 C CA . LEU A 1 268 ? 22.183 -1.092 -29.100 1.00 96.31 268 LEU A CA 1
ATOM 2138 C C . LEU A 1 268 ? 22.660 -0.889 -30.543 1.00 96.31 268 LEU A C 1
ATOM 2140 O O . LEU A 1 268 ? 23.312 0.110 -30.862 1.00 96.31 268 LEU A O 1
ATOM 2144 N N . VAL A 1 269 ? 22.314 -1.835 -31.415 1.00 96.25 269 VAL A N 1
ATOM 2145 C CA . VAL A 1 269 ? 22.768 -1.880 -32.806 1.00 96.25 269 VAL A CA 1
ATOM 2146 C C . VAL A 1 269 ? 21.594 -1.957 -33.775 1.00 96.25 269 VAL A C 1
ATOM 2148 O O . VAL A 1 269 ? 20.556 -2.559 -33.498 1.00 96.25 269 VAL A O 1
ATOM 2151 N N . TYR A 1 270 ? 21.768 -1.353 -34.947 1.00 93.94 270 TYR A N 1
ATOM 2152 C CA . TYR A 1 270 ? 20.817 -1.422 -36.053 1.00 93.94 270 TYR A CA 1
ATOM 2153 C C . TYR A 1 270 ? 21.151 -2.580 -37.003 1.00 93.94 270 TYR A C 1
ATOM 2155 O O . TYR A 1 270 ? 21.996 -3.435 -36.739 1.00 93.94 270 TYR A O 1
ATOM 2163 N N . LYS A 1 271 ? 20.455 -2.626 -38.144 1.00 85.38 271 LYS A N 1
ATOM 2164 C CA . LYS A 1 271 ? 20.825 -3.509 -39.254 1.00 85.38 271 LYS A CA 1
ATOM 2165 C C . LYS A 1 271 ? 22.285 -3.219 -39.649 1.00 85.38 271 LYS A C 1
ATOM 2167 O O . LYS A 1 271 ? 22.613 -2.053 -39.834 1.00 85.38 271 LYS A O 1
ATOM 2172 N N . ASN A 1 272 ? 23.101 -4.264 -39.806 1.00 88.31 272 ASN A N 1
ATOM 2173 C CA . ASN A 1 272 ? 24.547 -4.204 -40.090 1.00 88.31 272 ASN A CA 1
ATOM 2174 C C . ASN A 1 272 ? 25.433 -3.788 -38.901 1.00 88.31 272 ASN A C 1
ATOM 2176 O O . ASN A 1 272 ? 26.510 -3.247 -39.112 1.00 88.31 272 ASN A O 1
ATOM 2180 N N . ASP A 1 273 ? 24.981 -4.020 -37.666 1.00 90.81 273 ASP A N 1
ATOM 2181 C CA . ASP A 1 273 ? 25.753 -3.762 -36.439 1.00 90.81 273 ASP A CA 1
ATOM 2182 C C . ASP A 1 273 ? 26.150 -2.287 -36.216 1.00 90.81 273 ASP A C 1
ATOM 2184 O O . ASP A 1 273 ? 27.003 -1.969 -35.392 1.00 90.81 273 ASP A O 1
ATOM 2188 N N . GLU A 1 274 ? 25.490 -1.364 -36.918 1.00 94.19 274 GLU A N 1
ATOM 2189 C CA . GLU A 1 274 ? 25.726 0.071 -36.790 1.00 94.19 274 GLU A CA 1
ATOM 2190 C C . GLU A 1 274 ? 25.236 0.588 -35.428 1.00 94.19 274 GLU A C 1
ATOM 2192 O O . GLU A 1 274 ? 24.094 0.336 -35.033 1.00 94.19 274 GLU A O 1
ATOM 2197 N N . ILE A 1 275 ? 26.063 1.380 -34.741 1.00 95.38 275 ILE A N 1
ATOM 2198 C CA . ILE A 1 275 ? 25.697 2.086 -33.507 1.00 95.38 275 ILE A CA 1
ATOM 2199 C C . ILE A 1 275 ? 25.341 3.531 -33.854 1.00 95.38 275 ILE A C 1
ATOM 2201 O O . ILE A 1 275 ? 26.172 4.285 -34.357 1.00 95.38 275 ILE A O 1
ATOM 2205 N N . ARG A 1 276 ? 24.114 3.954 -33.528 1.00 94.00 276 ARG A N 1
ATOM 2206 C CA . ARG A 1 276 ? 23.671 5.347 -33.702 1.00 94.00 276 ARG A CA 1
ATOM 2207 C C . ARG A 1 276 ? 23.425 5.985 -32.348 1.00 94.00 276 ARG A C 1
ATOM 2209 O O . ARG A 1 276 ? 22.285 6.059 -31.897 1.00 94.00 276 ARG A O 1
ATOM 2216 N N . THR A 1 277 ? 24.488 6.485 -31.723 1.00 93.69 277 THR A N 1
ATOM 2217 C CA . THR A 1 277 ? 24.480 6.992 -30.341 1.00 93.69 277 THR A CA 1
ATOM 2218 C C . THR A 1 277 ? 23.330 7.959 -30.066 1.00 93.69 277 THR A C 1
ATOM 2220 O O . THR A 1 277 ? 22.580 7.742 -29.126 1.00 93.69 277 THR A O 1
ATOM 2223 N N . LYS A 1 278 ? 23.112 8.969 -30.924 1.00 93.06 278 LYS A N 1
ATOM 2224 C CA . LYS A 1 278 ? 22.019 9.948 -30.748 1.00 93.06 278 LYS A CA 1
ATOM 2225 C C . LYS A 1 278 ? 20.634 9.293 -30.752 1.00 93.06 278 LYS A C 1
ATOM 2227 O O . LYS A 1 278 ? 19.777 9.640 -29.949 1.00 93.06 278 LYS A O 1
ATOM 2232 N N . ARG A 1 279 ? 20.418 8.328 -31.650 1.00 92.62 279 ARG A N 1
ATOM 2233 C CA . ARG A 1 279 ? 19.134 7.631 -31.783 1.00 92.62 279 ARG A CA 1
ATOM 2234 C C . ARG A 1 279 ? 18.915 6.629 -30.649 1.00 92.62 279 ARG A C 1
ATOM 2236 O O . ARG A 1 279 ? 17.792 6.489 -30.187 1.00 92.62 279 ARG A O 1
ATOM 2243 N N . ASN A 1 280 ? 19.979 5.983 -30.180 1.00 96.00 280 ASN A N 1
ATOM 2244 C CA . ASN A 1 280 ? 19.936 5.099 -29.018 1.00 96.00 280 ASN A CA 1
ATOM 2245 C C . ASN A 1 280 ? 19.702 5.880 -27.715 1.00 96.00 280 ASN A C 1
ATOM 2247 O O . ASN A 1 280 ? 18.958 5.417 -26.863 1.00 96.00 280 ASN A O 1
ATOM 2251 N N . THR A 1 281 ? 20.278 7.081 -27.578 1.00 94.88 281 THR A N 1
ATOM 2252 C CA . THR A 1 281 ? 19.956 8.008 -26.482 1.00 94.88 281 THR A CA 1
ATOM 2253 C C . THR A 1 281 ? 18.477 8.386 -26.511 1.00 94.88 281 THR A C 1
ATOM 2255 O O . THR A 1 281 ? 17.812 8.289 -25.488 1.00 94.88 281 THR A O 1
ATOM 2258 N N . ALA A 1 282 ? 17.945 8.763 -27.680 1.00 93.06 282 ALA A N 1
ATOM 2259 C CA . ALA A 1 282 ? 16.526 9.088 -27.817 1.00 93.06 282 ALA A CA 1
ATOM 2260 C C . ALA A 1 282 ? 15.622 7.895 -27.472 1.00 93.06 282 ALA A C 1
ATOM 2262 O O . ALA A 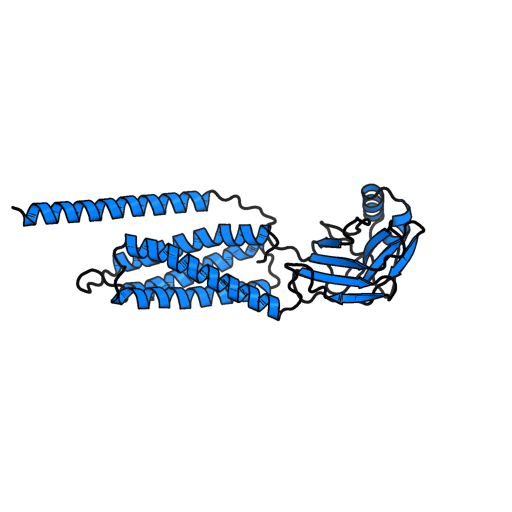1 282 ? 14.603 8.088 -26.817 1.00 93.06 282 ALA A O 1
ATOM 2263 N N . PHE A 1 283 ? 16.012 6.674 -27.862 1.00 94.88 283 PHE A N 1
ATOM 2264 C CA . PHE A 1 283 ? 15.328 5.447 -27.451 1.00 94.88 283 PHE A CA 1
ATOM 2265 C C . PHE A 1 283 ? 15.289 5.324 -25.927 1.00 94.88 283 PHE A C 1
ATOM 2267 O O . PHE A 1 283 ? 14.198 5.253 -25.381 1.00 94.88 283 PHE A O 1
ATOM 2274 N N . ALA A 1 284 ? 16.448 5.345 -25.260 1.00 95.19 284 ALA A N 1
ATOM 2275 C CA . ALA A 1 284 ? 16.532 5.131 -23.817 1.00 95.19 284 ALA A CA 1
ATOM 2276 C C . ALA A 1 284 ? 15.699 6.166 -23.044 1.00 95.19 284 ALA A C 1
ATOM 2278 O O . ALA A 1 284 ? 14.898 5.788 -22.201 1.00 95.19 284 ALA A O 1
ATOM 2279 N N . ILE A 1 285 ? 15.790 7.451 -23.406 1.00 93.19 285 ILE A N 1
ATOM 2280 C CA . ILE A 1 285 ? 14.968 8.504 -22.786 1.00 93.19 285 ILE A CA 1
ATOM 2281 C C . ILE A 1 285 ? 13.476 8.245 -23.021 1.00 93.19 285 ILE A C 1
ATOM 2283 O O . ILE A 1 285 ? 12.688 8.317 -22.088 1.00 93.19 285 ILE A O 1
ATOM 2287 N N . THR A 1 286 ? 13.076 7.934 -24.259 1.00 91.56 286 THR A N 1
ATOM 2288 C CA . THR A 1 286 ? 11.656 7.713 -24.586 1.00 91.56 286 THR A CA 1
ATOM 2289 C C . THR A 1 286 ? 11.104 6.491 -23.860 1.00 91.56 286 THR A C 1
ATOM 2291 O O . THR A 1 286 ? 9.995 6.548 -23.348 1.00 91.56 286 THR A O 1
ATOM 2294 N N . ALA A 1 287 ? 11.870 5.400 -23.824 1.00 92.44 287 ALA A N 1
ATOM 2295 C CA . ALA A 1 287 ? 11.500 4.163 -23.154 1.00 92.44 287 ALA A CA 1
ATOM 2296 C C . ALA A 1 287 ? 11.259 4.398 -21.659 1.00 92.44 287 ALA A C 1
ATOM 2298 O O . ALA A 1 287 ? 10.138 4.173 -21.218 1.00 92.44 287 ALA A O 1
ATOM 2299 N N . ASN A 1 288 ? 12.240 4.981 -20.958 1.00 92.00 288 ASN A N 1
ATOM 2300 C CA . ASN A 1 288 ? 12.177 5.229 -19.513 1.00 92.00 288 ASN A CA 1
ATOM 2301 C C . ASN A 1 288 ? 11.081 6.239 -19.137 1.00 92.00 288 ASN A C 1
ATOM 2303 O O . ASN A 1 288 ? 10.359 6.046 -18.170 1.00 92.00 288 ASN A O 1
ATOM 2307 N N . VAL A 1 289 ? 10.902 7.316 -19.915 1.00 89.81 289 VAL A N 1
ATOM 2308 C CA . VAL A 1 289 ? 9.824 8.288 -19.650 1.00 89.81 289 VAL A CA 1
ATOM 2309 C C . VAL A 1 289 ? 8.450 7.638 -19.804 1.00 89.81 289 VAL A C 1
ATOM 2311 O O . VAL A 1 289 ? 7.549 7.901 -19.012 1.00 89.81 289 VAL A O 1
ATOM 2314 N N . VAL A 1 290 ? 8.266 6.805 -20.831 1.00 87.44 290 VAL A N 1
ATOM 2315 C CA . VAL A 1 290 ? 6.979 6.149 -21.079 1.00 87.44 290 VAL A CA 1
ATOM 2316 C C . VAL A 1 290 ? 6.694 5.065 -20.039 1.00 87.44 290 VAL A C 1
ATOM 2318 O O . VAL A 1 290 ? 5.555 4.983 -19.586 1.00 87.44 290 VAL A O 1
ATOM 2321 N N . SER A 1 291 ? 7.687 4.257 -19.651 1.00 87.88 291 SER A N 1
ATOM 2322 C CA . SER A 1 291 ? 7.521 3.246 -18.601 1.00 87.88 291 SER A CA 1
ATOM 2323 C C . SER A 1 291 ? 7.244 3.895 -17.242 1.00 87.88 291 SER A C 1
ATOM 2325 O O . SER A 1 291 ? 6.231 3.564 -16.630 1.00 87.88 291 SER A O 1
ATOM 2327 N N . ALA A 1 292 ? 8.006 4.921 -16.845 1.00 85.69 292 ALA A N 1
ATOM 2328 C CA . ALA A 1 292 ? 7.773 5.649 -15.594 1.00 85.69 292 ALA A CA 1
ATOM 2329 C C . ALA A 1 292 ? 6.363 6.270 -15.514 1.00 85.69 292 ALA A C 1
ATOM 2331 O O . ALA A 1 292 ? 5.710 6.235 -14.474 1.00 85.69 292 ALA A O 1
ATOM 2332 N N . LEU A 1 293 ? 5.839 6.821 -16.616 1.00 80.56 293 LEU A N 1
ATOM 2333 C CA . LEU A 1 293 ? 4.487 7.396 -16.633 1.00 80.56 293 LEU A CA 1
ATOM 2334 C C . LEU A 1 293 ? 3.374 6.355 -16.458 1.00 80.56 293 LEU A C 1
ATOM 2336 O O . LEU A 1 293 ? 2.296 6.708 -15.983 1.00 80.56 293 LEU A O 1
ATOM 2340 N N . ILE A 1 294 ? 3.619 5.100 -16.835 1.00 72.88 294 ILE A N 1
ATOM 2341 C CA . ILE A 1 294 ? 2.675 3.989 -16.649 1.00 72.88 294 ILE A CA 1
ATOM 2342 C C . ILE A 1 294 ? 2.775 3.422 -15.235 1.00 72.88 294 ILE A C 1
ATOM 2344 O O . ILE A 1 294 ? 1.764 2.979 -14.689 1.00 72.88 294 ILE A O 1
ATOM 2348 N N . ASP A 1 295 ? 3.948 3.497 -14.612 1.00 70.88 295 ASP A N 1
ATOM 2349 C CA . ASP A 1 295 ? 4.106 3.080 -13.223 1.00 70.88 295 ASP A CA 1
ATOM 2350 C C . ASP A 1 295 ? 3.212 3.915 -12.283 1.00 70.88 295 ASP A C 1
ATOM 2352 O O . ASP A 1 295 ? 2.607 3.355 -11.372 1.00 70.88 295 ASP A O 1
ATOM 2356 N N . ILE A 1 296 ? 2.988 5.208 -12.562 1.00 67.19 296 ILE A N 1
ATOM 2357 C CA . ILE A 1 296 ? 2.140 6.117 -11.755 1.00 67.19 296 ILE A CA 1
ATOM 2358 C C . ILE A 1 296 ? 0.686 5.613 -11.550 1.00 67.19 296 ILE A C 1
ATOM 2360 O O . ILE A 1 296 ? 0.283 5.432 -10.397 1.00 67.19 296 ILE A O 1
ATOM 2364 N N . PRO A 1 297 ? -0.146 5.381 -12.593 1.00 55.56 297 PRO A N 1
ATOM 2365 C CA . PRO A 1 297 ? -1.508 4.853 -12.434 1.00 55.56 297 PRO A CA 1
ATOM 2366 C C . PRO A 1 297 ? -1.559 3.494 -11.751 1.00 55.56 297 PRO A C 1
ATOM 2368 O O . PRO A 1 297 ? -2.507 3.218 -11.022 1.00 55.56 297 PRO A O 1
ATOM 2371 N N . VAL A 1 298 ? -0.587 2.622 -12.013 1.00 53.72 298 VAL A N 1
ATOM 2372 C CA . VAL A 1 298 ? -0.614 1.247 -11.508 1.00 53.72 298 VAL A CA 1
ATOM 2373 C C . VAL A 1 298 ? -0.269 1.230 -10.017 1.00 53.72 298 VAL A C 1
ATOM 2375 O O . VAL A 1 298 ? -1.010 0.642 -9.230 1.00 53.72 298 VAL A O 1
ATOM 2378 N N . VAL A 1 299 ? 0.749 1.995 -9.611 1.00 56.56 299 VAL A N 1
ATOM 2379 C CA . VAL A 1 299 ? 1.045 2.346 -8.211 1.00 56.56 299 VAL A CA 1
ATOM 2380 C C . VAL A 1 299 ? -0.218 2.865 -7.511 1.00 56.56 299 VAL A C 1
ATOM 2382 O O . VAL A 1 299 ? -0.583 2.380 -6.441 1.00 56.56 299 VAL A O 1
ATOM 2385 N N . ILE A 1 300 ? -0.949 3.785 -8.143 1.00 51.41 300 ILE A N 1
ATOM 2386 C CA . ILE A 1 300 ? -2.174 4.389 -7.606 1.00 51.41 300 ILE A CA 1
ATOM 2387 C C . ILE A 1 300 ? -3.344 3.389 -7.482 1.00 51.41 300 ILE A C 1
ATOM 2389 O O . ILE A 1 300 ? -3.984 3.326 -6.433 1.00 51.41 300 ILE A O 1
ATOM 2393 N N . ILE A 1 301 ? -3.644 2.601 -8.518 1.00 43.16 301 ILE A N 1
ATOM 2394 C CA . ILE A 1 301 ? -4.800 1.684 -8.558 1.00 43.16 301 ILE A CA 1
ATOM 2395 C C . ILE A 1 301 ? -4.665 0.572 -7.513 1.00 43.16 301 ILE A C 1
ATOM 2397 O O . ILE A 1 301 ? -5.635 0.248 -6.825 1.00 43.16 301 ILE A O 1
ATOM 2401 N N . PHE A 1 302 ? -3.467 0.014 -7.347 1.00 47.59 302 PHE A N 1
ATOM 2402 C CA . PHE A 1 302 ? -3.230 -1.033 -6.354 1.00 47.59 302 PHE A CA 1
ATOM 2403 C C . PHE A 1 302 ? -3.205 -0.467 -4.923 1.00 47.59 302 PHE A C 1
ATOM 2405 O O . PHE A 1 302 ? -3.835 -1.044 -4.029 1.00 47.59 302 PHE A O 1
ATOM 2412 N N . THR A 1 303 ? -2.661 0.744 -4.735 1.00 47.97 303 THR A N 1
ATOM 2413 C CA . THR A 1 303 ? -2.781 1.509 -3.478 1.00 47.97 303 THR A CA 1
ATOM 2414 C C . THR A 1 303 ? -4.245 1.742 -3.077 1.00 47.97 303 THR A C 1
ATOM 2416 O O . THR A 1 303 ? -4.609 1.555 -1.914 1.00 47.97 303 THR A O 1
ATOM 2419 N N . LEU A 1 304 ? -5.108 2.102 -4.035 1.00 34.22 304 LEU A N 1
ATOM 2420 C CA . LEU A 1 304 ? -6.542 2.334 -3.817 1.00 34.22 304 LEU A CA 1
ATOM 2421 C C . LEU A 1 304 ? -7.340 1.053 -3.535 1.00 34.22 304 LEU A C 1
ATOM 2423 O O . LEU A 1 304 ? -8.307 1.095 -2.777 1.00 34.22 304 LEU A O 1
ATOM 2427 N N . ALA A 1 305 ? -6.937 -0.091 -4.094 1.00 33.12 305 ALA A N 1
ATOM 2428 C CA . ALA A 1 305 ? -7.576 -1.388 -3.851 1.00 33.12 305 ALA A CA 1
ATOM 2429 C C . ALA A 1 305 ? -7.289 -1.960 -2.446 1.00 33.12 305 ALA A C 1
ATOM 2431 O O . ALA A 1 305 ? -7.744 -3.055 -2.115 1.00 33.12 305 ALA A O 1
ATOM 2432 N N . GLY A 1 306 ? -6.514 -1.253 -1.613 1.00 35.47 306 GLY A N 1
ATOM 2433 C CA . GLY A 1 306 ? -6.005 -1.787 -0.349 1.00 35.47 306 GLY A CA 1
ATOM 2434 C C . GLY A 1 306 ? -4.941 -2.872 -0.547 1.00 35.47 306 GLY A C 1
ATOM 2435 O O . GLY A 1 306 ? -4.618 -3.588 0.398 1.00 35.47 306 GLY A O 1
ATOM 2436 N N . ILE A 1 307 ? -4.397 -2.979 -1.764 1.00 38.66 307 ILE A N 1
ATOM 2437 C CA . ILE A 1 307 ? -3.353 -3.915 -2.182 1.00 38.66 307 ILE A CA 1
ATOM 2438 C C . ILE A 1 307 ? -2.069 -3.083 -2.380 1.00 38.66 307 ILE A C 1
ATOM 2440 O O . ILE A 1 307 ? -1.615 -2.861 -3.487 1.00 38.66 307 ILE A O 1
ATOM 2444 N N . TYR A 1 308 ? -1.572 -2.555 -1.259 1.00 49.91 308 TYR A N 1
ATOM 2445 C CA . TYR A 1 308 ? -0.256 -1.949 -0.975 1.00 49.91 308 TYR A CA 1
ATOM 2446 C C . TYR A 1 308 ? 0.506 -1.107 -2.023 1.00 49.91 308 TYR A C 1
ATOM 2448 O O . TYR A 1 308 ? 0.918 -1.597 -3.074 1.00 49.91 308 TYR A O 1
ATOM 2456 N N . LEU A 1 309 ? 0.880 0.098 -1.557 1.00 38.84 309 LEU A N 1
ATOM 2457 C CA . LEU A 1 309 ? 2.244 0.665 -1.529 1.00 38.84 309 LEU A CA 1
ATOM 2458 C C . LEU A 1 309 ? 2.494 1.373 -0.196 1.00 38.84 309 LEU A C 1
ATOM 2460 O O . LEU A 1 309 ? 1.969 2.490 -0.020 1.00 38.84 309 LEU A O 1
#

pLDDT: mean 81.36, std 16.31, range [33.12, 97.94]

Radius of gyration: 27.6 Å; chains: 1; bounding box: 54×34×95 Å

Secondary structure (DSSP, 8-state):
-HHHHHHHHHHHHHHHHHHHHHHHHHHHHHHHHT----TT-SPPPEEEEEEES-SSSSEEEEEEETTPPPPPHHHHHHHHHHHT-TTHHHHHS--BTTBEE---SSS-SEEE--TT-EEEEESS--SEEEEEEEETT--EEEEEEEE--SSEEEEEEETTTTEEEE-TTSTT---SHHHHHHHHHHHHHHHHHHHHHHHHHHHHHHT---HHHHHHHHHHHHHHHHHHHHHHHHHHTS---GGGSHHHHHHHHHHHHHHHHHHHTTT---TTS---HHHHHHHHHHHHHHHHHHHHHHHHHHHHTT---

Foldseek 3Di:
DVVVVVVVVVVVVLVVLLVVLVVVLVVLVVVLVPDDDDLPQFQWFKEKEQEDPDPDQKKKKFKKDLPADQDDPVRQVVVCVVVVAPLCVLQSPDDDPSIGQHDAPDFDRMDIGDPRSMDMGTHPDDQKIWMWMAGNVGDIFIADIDGDAARYWYWYQYRVVRYIGTDPPDPLHQHHPVSVVVLLVVVLVVLLVVLCVQLVSLCVSLQQPDPQQNVQVSVLSVVLSVQLSVVVVVVSPDPDPPSCVVVVSVVSLVVSLVSQLVRQQARGAHPPRDRDSVSSNVSSNSSSVSSSSVCVVVQRVCSVVSNRD

Sequence (309 aa):
MRNSIHNRKNGRLSSLRRVMAMNMTVMLLIFCFSLPVMADMGPKPSITIRVVNAPSPEYYLALFSEESGQLTDTEKEKLVQKLGDETLAKLCDLEFDGKRLHYPPAGTSICKSNEEGKYKFTYMVPKTFTVVLMTKDGTIYKSESGSRSVFTNAFVYDVANGTLEKDSKIPGALSSQSAFISFCILQSFVYFLATLLIEGIILLCFGLFRPKSIGWFVLANFVTQFILNFFNIAFVFMPIPGRYYYIPWILVEAIITLIEVFWLKKKLVYKNDEIRTKRNTAFAITANVVSALIDIPVVIIFTLAGIYL